Protein AF-A0AAD9QIE7-F1 (afdb_monomer)

Organism: Acropora cervicornis (NCBI:txid6130)

Secondary structure (DSSP, 8-state):
--TTS--S-GGGS-TT-GGG--TTS----TTGGGGGSPPTTPPPPEEE-GGG-EEE--THHHHH-TTEEEETTTTEEEEHHHHHH----STTTTS-TBTTTB-B--GGGHHHHHHHHHSTT-HHHHHHHHHHSHHHHHHHHHHHHHHHHHHHTTTS----TTTT-TT-TTT--HHHHHHHHHHHTT-HHHHHHHHHS-TTTS--SHHHHHHHHHHHHHHHHHHHHHHHHH-S----------

Mean predicted aligned error: 13.77 Å

Sequence (242 aa):
MVRGDPVFPKENCSQYDIGKAHIRTWTISSSQRMRLKPGKLFDFPVSVECANFKRHFVRGWLKRFSWLAYSKFLDGAFCFLCVLFGVQSGRNSNNLDKLYKTPLTLCTSAMSRFTKNASRKCEMHNFSLIRMGPNSSKDTANLKSLFTTIIFGRNIALRGPRDDDPQNASLSGKFQAILEFRIDSGDQTLQHHLKTASRNVTYISKTIQNEMITAVGAIIVNNLSREIRDSKHFSIMSDEEA

Solvent-accessible surface area (backbone atoms only — not comparable to full-atom values): 14540 Å² total; per-residue (Å²): 134,66,93,62,48,73,76,43,64,72,88,84,42,65,92,52,29,60,64,72,55,67,65,87,74,71,86,71,51,83,77,56,57,66,56,30,45,72,61,96,85,63,80,61,68,76,43,76,45,83,91,75,41,78,43,51,69,61,71,66,50,50,70,75,35,77,57,45,29,47,14,68,35,29,57,20,32,31,32,53,42,32,40,68,52,47,69,94,78,71,99,67,72,79,81,59,41,64,28,46,82,35,50,45,62,59,57,92,53,38,66,63,53,51,51,52,48,73,30,94,81,25,59,52,43,51,53,13,48,55,64,65,37,86,58,34,64,53,54,49,51,51,48,51,50,53,53,48,53,55,63,69,42,58,100,49,76,46,70,34,95,40,69,87,43,92,86,40,78,92,27,46,12,51,51,57,53,51,52,50,52,40,38,77,72,62,37,60,67,60,47,50,43,67,74,68,43,54,89,88,66,56,65,75,47,73,66,50,47,48,53,50,50,52,53,52,49,52,52,52,52,52,52,49,55,48,54,59,69,73,39,96,74,88,85,85,86,85,84,84,89,129

InterPro domains:
  IPR025398 ZMYM1-like, RNase-like domain [PF14291] (151-240)

Foldseek 3Di:
DPQQAFPDDPVPFDPLFLSPDPLPPDPQDPVNVVVQADDPPDDFDWDQDPPRDTDTDDPVVCVVQVQWGAGNGNSAIARVLLSNPFDDDDDPSPPPCDNHVTGDNDPVCVVVVSVVLPDPPNPRSVRSVVCVDPVVVLLVVLVVVLLVLVVVCPPHFQAFCPCPDPVDPNRNGVSVVSLVVVVVVPPPSLVCLCVPPDPVSNLSDPVSSVVSNVVVVVVVVVVVVVVCVPDPDDDDDDDDDD

Radius of gyration: 25.07 Å; Cα contacts (8 Å, |Δi|>4): 230; chains: 1; bounding box: 59×34×76 Å

Structure (mmCIF, N/CA/C/O backbone):
data_AF-A0AAD9QIE7-F1
#
_entry.id   AF-A0AAD9QIE7-F1
#
loop_
_atom_site.group_PDB
_atom_site.id
_atom_site.type_symbol
_atom_site.label_atom_id
_atom_site.label_alt_id
_atom_site.label_comp_id
_atom_site.label_asym_id
_atom_site.label_entity_id
_atom_site.label_seq_id
_atom_site.pdbx_PDB_ins_code
_atom_site.Cartn_x
_atom_site.Cartn_y
_atom_site.Cartn_z
_atom_site.occupancy
_atom_site.B_iso_or_equiv
_atom_site.auth_seq_id
_atom_site.auth_comp_id
_atom_site.auth_asym_id
_atom_site.auth_atom_id
_atom_site.pdbx_PDB_model_num
ATOM 1 N N . MET A 1 1 ? 0.293 2.890 -34.998 1.00 47.84 1 MET A N 1
ATOM 2 C CA . MET A 1 1 ? 0.201 2.480 -33.579 1.00 47.84 1 MET A CA 1
ATOM 3 C C . MET A 1 1 ? 0.404 3.704 -32.706 1.00 47.84 1 MET A C 1
ATOM 5 O O . MET A 1 1 ? 1.380 4.419 -32.928 1.00 47.84 1 MET A O 1
ATOM 9 N N . VAL A 1 2 ? -0.511 3.980 -31.771 1.00 55.12 2 VAL A N 1
ATOM 10 C CA . VAL A 1 2 ? -0.319 5.048 -30.782 1.00 55.12 2 VAL A CA 1
ATOM 11 C C . VAL A 1 2 ? 0.618 4.510 -29.697 1.00 55.12 2 VAL A C 1
ATOM 13 O O . VAL A 1 2 ? 0.549 3.346 -29.307 1.00 55.12 2 VAL A O 1
ATOM 16 N N . ARG A 1 3 ? 1.577 5.323 -29.243 1.00 61.66 3 ARG A N 1
ATOM 17 C CA . ARG A 1 3 ? 2.525 4.899 -28.201 1.00 61.66 3 ARG A CA 1
ATOM 18 C C . ARG A 1 3 ? 1.772 4.616 -26.899 1.00 61.66 3 ARG A C 1
ATOM 20 O O . ARG A 1 3 ? 1.156 5.527 -26.356 1.00 61.66 3 ARG A O 1
ATOM 27 N N . GLY A 1 4 ? 1.918 3.402 -26.372 1.00 61.97 4 GLY A N 1
ATOM 28 C CA . GLY A 1 4 ? 1.233 2.943 -25.161 1.00 61.97 4 GLY A CA 1
ATOM 29 C C . GLY A 1 4 ? 0.067 1.989 -25.427 1.00 61.97 4 GLY A C 1
ATOM 30 O O . GLY A 1 4 ? -0.441 1.414 -24.468 1.00 61.97 4 GLY A O 1
ATOM 31 N N . ASP A 1 5 ? -0.304 1.777 -26.692 1.00 72.94 5 ASP A N 1
ATOM 32 C CA . ASP A 1 5 ? -1.196 0.687 -27.084 1.00 72.94 5 ASP A CA 1
ATOM 33 C C . ASP A 1 5 ? -0.485 -0.672 -26.972 1.00 72.94 5 ASP A C 1
ATOM 35 O O . ASP A 1 5 ? 0.748 -0.736 -27.056 1.00 72.94 5 ASP A O 1
ATOM 39 N N . PRO A 1 6 ? -1.238 -1.776 -26.830 1.00 77.44 6 PRO A N 1
ATOM 40 C CA . PRO A 1 6 ? -0.688 -3.118 -26.932 1.00 77.44 6 PRO A CA 1
ATOM 41 C C . PRO A 1 6 ? 0.107 -3.325 -28.225 1.00 77.44 6 PRO A C 1
ATOM 43 O O . PRO A 1 6 ? -0.426 -3.200 -29.327 1.00 77.44 6 PRO A O 1
ATOM 46 N N . VAL A 1 7 ? 1.385 -3.674 -28.084 1.00 81.56 7 VAL A N 1
ATOM 47 C CA . VAL A 1 7 ? 2.291 -3.951 -29.213 1.00 81.56 7 VAL A CA 1
ATOM 48 C C . VAL A 1 7 ? 2.351 -5.450 -29.513 1.00 81.56 7 VAL A C 1
ATOM 50 O O . VAL A 1 7 ? 2.663 -5.858 -30.629 1.00 81.56 7 VAL A O 1
ATOM 53 N N . PHE A 1 8 ? 2.007 -6.285 -28.530 1.00 78.25 8 PHE A N 1
ATOM 54 C CA . PHE A 1 8 ? 1.993 -7.739 -28.662 1.00 78.25 8 PHE A CA 1
ATOM 55 C C . PHE A 1 8 ? 0.621 -8.316 -28.301 1.00 78.25 8 PHE A C 1
ATOM 57 O O . PHE A 1 8 ? -0.029 -7.801 -27.386 1.00 78.25 8 PHE A O 1
ATOM 64 N N . PRO A 1 9 ? 0.203 -9.429 -28.935 1.00 78.50 9 PRO A N 1
ATOM 65 C CA . PRO A 1 9 ? -0.993 -10.153 -28.523 1.00 78.50 9 PRO A CA 1
ATOM 66 C C . PRO A 1 9 ? -0.894 -10.587 -27.059 1.00 78.50 9 PRO A C 1
ATOM 68 O O . PRO A 1 9 ? 0.179 -10.972 -26.567 1.00 78.50 9 PRO A O 1
ATOM 71 N N . LYS A 1 10 ? -2.016 -10.511 -26.339 1.00 76.50 10 LYS A N 1
ATOM 72 C CA . LYS A 1 10 ? -2.060 -10.751 -24.892 1.00 76.50 10 LYS A CA 1
ATOM 73 C C . LYS A 1 10 ? -1.605 -12.180 -24.581 1.00 76.50 10 LYS A C 1
ATOM 75 O O . LYS A 1 10 ? -0.789 -12.380 -23.690 1.00 76.50 10 LYS A O 1
ATOM 80 N N . GLU A 1 11 ? -2.048 -13.158 -25.346 1.00 79.00 11 GLU A N 1
ATOM 81 C CA . GLU A 1 11 ? -1.684 -14.575 -25.301 1.00 79.00 11 GLU A CA 1
ATOM 82 C C . GLU A 1 11 ? -0.165 -14.834 -25.371 1.00 79.00 11 GLU A C 1
ATOM 84 O O . GLU A 1 11 ? 0.328 -15.753 -24.724 1.00 79.00 11 GLU A O 1
ATOM 89 N N . ASN A 1 12 ? 0.605 -13.962 -26.032 1.00 80.81 12 ASN A N 1
ATOM 90 C CA . ASN A 1 12 ? 2.043 -14.147 -26.279 1.00 80.81 12 ASN A CA 1
ATOM 91 C C . ASN A 1 12 ? 2.963 -13.484 -25.240 1.00 80.81 12 ASN A C 1
ATOM 93 O O . ASN A 1 12 ? 4.192 -13.426 -25.411 1.00 80.81 12 ASN A O 1
ATOM 97 N N . CYS A 1 13 ? 2.389 -12.936 -24.171 1.00 78.06 13 CYS A N 1
ATOM 98 C CA . CYS A 1 13 ? 3.158 -12.363 -23.070 1.00 78.06 13 CYS A CA 1
ATOM 99 C C . CYS A 1 13 ? 2.937 -13.169 -21.788 1.00 78.06 13 CYS A C 1
ATOM 101 O O . CYS A 1 13 ? 1.915 -13.832 -21.621 1.00 78.06 13 CYS A O 1
ATOM 103 N N . SER A 1 14 ? 3.865 -13.054 -20.840 1.00 78.75 14 SER A N 1
ATOM 104 C CA . SER A 1 14 ? 3.739 -13.690 -19.525 1.00 78.75 14 SER A CA 1
ATOM 105 C C . SER A 1 14 ? 2.405 -13.337 -18.858 1.00 78.75 14 SER A C 1
ATOM 107 O O . SER A 1 14 ? 1.887 -12.227 -19.024 1.00 78.75 14 SER A O 1
ATOM 109 N N . GLN A 1 15 ? 1.848 -14.264 -18.078 1.00 75.06 15 GLN A N 1
ATOM 110 C CA . GLN A 1 15 ? 0.727 -13.957 -17.186 1.00 75.06 15 GLN A CA 1
ATOM 111 C C . GLN A 1 15 ? 1.106 -12.874 -16.165 1.00 75.06 15 GLN A C 1
ATOM 113 O O . GLN A 1 15 ? 0.258 -12.076 -15.797 1.00 75.06 15 GLN A O 1
ATOM 118 N N . TYR A 1 16 ? 2.391 -12.792 -15.796 1.00 74.94 16 TYR A N 1
ATOM 119 C CA . TYR A 1 16 ? 2.970 -11.798 -14.885 1.00 74.94 16 TYR A CA 1
ATOM 120 C C . TYR A 1 16 ? 3.422 -10.507 -15.584 1.00 74.94 16 TYR A C 1
ATOM 122 O O . TYR A 1 16 ? 4.189 -9.737 -15.011 1.00 74.94 16 TYR A O 1
ATOM 130 N N . ASP A 1 17 ? 3.006 -10.267 -16.830 1.00 82.00 17 ASP A N 1
ATOM 131 C CA . ASP A 1 17 ? 3.312 -9.009 -17.508 1.00 82.00 17 ASP A CA 1
ATOM 132 C C . ASP A 1 17 ? 2.578 -7.849 -16.820 1.00 82.00 17 ASP A C 1
ATOM 134 O O . ASP A 1 17 ? 1.348 -7.828 -16.740 1.00 82.00 17 ASP A O 1
ATOM 138 N N . ILE A 1 18 ? 3.340 -6.868 -16.335 1.00 81.56 18 ILE A N 1
ATOM 139 C CA . ILE A 1 18 ? 2.795 -5.753 -15.558 1.00 81.56 18 ILE A CA 1
ATOM 140 C C . ILE A 1 18 ? 1.797 -4.889 -16.343 1.00 81.56 18 ILE A C 1
ATOM 142 O O . ILE A 1 18 ? 0.883 -4.333 -15.743 1.00 81.56 18 ILE A O 1
ATOM 146 N N . GLY A 1 19 ? 1.919 -4.816 -17.671 1.00 78.75 19 GLY A N 1
ATOM 147 C CA . GLY A 1 19 ? 0.992 -4.061 -18.518 1.00 78.75 19 GLY A CA 1
ATOM 148 C C . GLY A 1 19 ? -0.342 -4.766 -18.752 1.00 78.75 19 GLY A C 1
ATOM 149 O O . GLY A 1 19 ? -1.291 -4.137 -19.208 1.00 78.75 19 GLY A O 1
ATOM 150 N N . LYS A 1 20 ? -0.448 -6.060 -18.418 1.00 77.06 20 LYS A N 1
ATOM 151 C CA . LYS A 1 20 ? -1.729 -6.783 -18.404 1.00 77.06 20 LYS A CA 1
ATOM 152 C C . LYS A 1 20 ? -2.472 -6.669 -17.082 1.00 77.06 20 LYS A C 1
ATOM 154 O O . LYS A 1 20 ? -3.638 -7.063 -17.019 1.00 77.06 20 LYS A O 1
ATOM 159 N N . ALA A 1 21 ? -1.797 -6.236 -16.018 1.00 62.09 21 ALA A N 1
ATOM 160 C CA . ALA A 1 21 ? -2.376 -6.242 -14.690 1.00 62.09 21 ALA A CA 1
ATOM 161 C C . ALA A 1 21 ? -3.596 -5.309 -14.661 1.00 62.09 21 ALA A C 1
ATOM 163 O O . ALA A 1 21 ? -3.472 -4.099 -14.825 1.00 62.09 21 ALA A O 1
ATOM 164 N N . HIS A 1 22 ? -4.790 -5.852 -14.411 1.00 54.56 22 HIS A N 1
ATOM 165 C CA . HIS A 1 22 ? -5.868 -5.046 -13.848 1.00 54.56 22 HIS A CA 1
ATOM 166 C C . HIS A 1 22 ? -5.489 -4.769 -12.394 1.00 54.56 22 HIS A C 1
ATOM 168 O O . HIS A 1 22 ? -5.608 -5.615 -11.513 1.00 54.56 22 HIS A O 1
ATOM 174 N N . ILE A 1 23 ? -4.957 -3.567 -12.192 1.00 51.25 23 ILE A N 1
ATOM 175 C CA . ILE A 1 23 ? -4.147 -3.094 -11.061 1.00 51.25 23 ILE A CA 1
ATOM 176 C C . ILE A 1 23 ? -4.818 -3.256 -9.673 1.00 51.25 23 ILE A C 1
ATOM 178 O O . ILE A 1 23 ? -4.175 -3.071 -8.647 1.00 51.25 23 ILE A O 1
ATOM 182 N N . ARG A 1 24 ? -6.094 -3.656 -9.597 1.00 46.44 24 ARG A N 1
ATOM 183 C CA . ARG A 1 24 ? -6.863 -3.719 -8.343 1.00 46.44 24 ARG A CA 1
ATOM 184 C C . ARG A 1 24 ? -7.040 -5.108 -7.722 1.00 46.44 24 ARG A C 1
ATOM 186 O O . ARG A 1 24 ? -7.490 -5.167 -6.585 1.00 46.44 24 ARG A O 1
ATOM 193 N N . THR A 1 25 ? -6.687 -6.203 -8.400 1.00 42.47 25 THR A N 1
ATOM 194 C CA . THR A 1 25 ? -6.959 -7.570 -7.889 1.00 42.47 25 THR A CA 1
ATOM 195 C C . THR A 1 25 ? -5.714 -8.420 -7.630 1.00 42.47 25 THR A C 1
ATOM 197 O O . THR A 1 25 ? -5.823 -9.573 -7.221 1.00 42.47 25 THR A O 1
ATOM 200 N N . TRP A 1 26 ? -4.516 -7.877 -7.851 1.00 52.06 26 TRP A N 1
ATOM 201 C CA . TRP A 1 26 ? -3.275 -8.646 -7.765 1.00 52.06 26 TRP A CA 1
ATOM 202 C C . TRP A 1 26 ? -2.638 -8.574 -6.373 1.00 52.06 26 TRP A C 1
ATOM 204 O O . TRP A 1 26 ? -1.844 -7.680 -6.078 1.00 52.06 26 TRP A O 1
ATOM 214 N N . THR A 1 27 ? -2.906 -9.576 -5.535 1.00 51.69 27 THR A N 1
ATOM 215 C CA . THR A 1 27 ? -2.112 -9.839 -4.324 1.00 51.69 27 THR A CA 1
ATOM 216 C C . THR A 1 27 ? -0.863 -10.636 -4.711 1.00 51.69 27 THR A C 1
ATOM 218 O O . THR A 1 27 ? -0.824 -11.857 -4.597 1.00 51.69 27 THR A O 1
ATOM 221 N N . ILE A 1 28 ? 0.163 -9.956 -5.233 1.00 58.56 28 ILE A N 1
ATOM 222 C CA . ILE A 1 28 ? 1.428 -10.610 -5.607 1.00 58.56 28 ILE A CA 1
ATOM 223 C C . ILE A 1 28 ? 2.259 -10.876 -4.348 1.00 58.56 28 ILE A C 1
ATOM 225 O O . ILE A 1 28 ? 2.674 -9.932 -3.661 1.00 58.56 28 ILE A O 1
ATOM 229 N N . SER A 1 29 ? 2.568 -12.146 -4.073 1.00 58.62 29 SER A N 1
ATOM 230 C CA . SER A 1 29 ? 3.496 -12.504 -2.995 1.00 58.62 29 SER A CA 1
ATOM 231 C C . SER A 1 29 ? 4.903 -11.952 -3.263 1.00 58.62 29 SER A C 1
ATOM 233 O O . SER A 1 29 ? 5.297 -11.721 -4.409 1.00 58.62 29 SER A O 1
ATOM 235 N N . SER A 1 30 ? 5.716 -11.765 -2.220 1.00 59.66 30 SER A N 1
ATOM 236 C CA . SER A 1 30 ? 7.091 -11.258 -2.361 1.00 59.66 30 SER A CA 1
ATOM 237 C C . SER A 1 30 ? 7.931 -12.061 -3.369 1.00 59.66 30 SER A C 1
ATOM 239 O O . SER A 1 30 ? 8.708 -11.471 -4.118 1.00 59.66 30 SER A O 1
ATOM 241 N N . SER A 1 31 ? 7.726 -13.382 -3.455 1.00 58.66 31 SER A N 1
ATOM 242 C CA . SER A 1 31 ? 8.423 -14.272 -4.396 1.00 58.66 31 SER A CA 1
ATOM 243 C C . SER A 1 31 ? 7.940 -14.127 -5.844 1.00 58.66 31 SER A C 1
ATOM 245 O O . SER A 1 31 ? 8.736 -14.230 -6.779 1.00 58.66 31 SER A O 1
ATOM 247 N N . GLN A 1 32 ? 6.659 -13.818 -6.056 1.00 62.03 32 GLN A N 1
ATOM 248 C CA . GLN A 1 32 ? 6.088 -13.605 -7.388 1.00 62.03 32 GLN A CA 1
ATOM 249 C C . GLN A 1 32 ? 6.482 -12.245 -7.994 1.00 62.03 32 GLN A C 1
ATOM 251 O O . GLN A 1 32 ? 6.477 -12.106 -9.215 1.00 62.03 32 GLN A O 1
ATOM 256 N N . ARG A 1 33 ? 6.924 -11.266 -7.188 1.00 65.69 33 ARG A N 1
ATOM 257 C CA . ARG A 1 33 ? 7.406 -9.954 -7.681 1.00 65.69 33 ARG A CA 1
ATOM 258 C C . ARG A 1 33 ? 8.626 -10.064 -8.596 1.00 65.69 33 ARG A C 1
ATOM 260 O O . ARG A 1 33 ? 8.778 -9.259 -9.510 1.00 65.69 33 ARG A O 1
ATOM 267 N N . MET A 1 34 ? 9.473 -11.079 -8.404 1.00 62.50 34 MET A N 1
ATOM 268 C CA . MET A 1 34 ? 10.615 -11.334 -9.295 1.00 62.50 34 MET A CA 1
ATOM 269 C C . MET A 1 34 ? 10.177 -11.689 -10.722 1.00 62.50 34 MET A C 1
ATOM 271 O O . MET A 1 34 ? 10.924 -11.453 -11.669 1.00 62.50 34 MET A O 1
ATOM 275 N N . ARG A 1 35 ? 8.951 -12.204 -10.886 1.00 71.00 35 ARG A N 1
ATOM 276 C CA . ARG A 1 35 ? 8.382 -12.611 -12.178 1.00 71.00 35 ARG A CA 1
ATOM 277 C C . ARG A 1 35 ? 7.879 -11.430 -13.016 1.00 71.00 35 ARG A C 1
ATOM 279 O O . ARG A 1 35 ? 7.545 -11.630 -14.178 1.00 71.00 35 ARG A O 1
ATOM 286 N N . LEU A 1 36 ? 7.867 -10.215 -12.453 1.00 73.81 36 LEU A N 1
ATOM 287 C CA . LEU A 1 36 ? 7.512 -8.975 -13.158 1.00 73.81 36 LEU A CA 1
ATOM 288 C C . LEU A 1 36 ? 8.635 -8.458 -14.073 1.00 73.81 36 LEU A C 1
ATOM 290 O O . LEU A 1 36 ? 8.424 -7.513 -14.832 1.00 73.81 36 LEU A O 1
ATOM 294 N N . LYS A 1 37 ? 9.846 -9.023 -13.981 1.00 79.44 37 LYS A N 1
ATOM 295 C CA . LYS A 1 37 ? 10.988 -8.618 -14.807 1.00 79.44 37 LYS A CA 1
ATOM 296 C C . LYS A 1 37 ? 11.143 -9.555 -16.008 1.00 79.44 37 LYS A C 1
ATOM 298 O O . LYS A 1 37 ? 11.026 -10.769 -15.844 1.00 79.44 37 LYS A O 1
ATOM 303 N N . PRO A 1 38 ? 11.465 -9.024 -17.199 1.00 81.50 38 PRO A N 1
ATOM 304 C CA . PRO A 1 38 ? 11.748 -9.861 -18.358 1.00 81.50 38 PRO A CA 1
ATOM 305 C C . PRO A 1 38 ? 12.992 -10.735 -18.121 1.00 81.50 38 PRO A C 1
ATOM 307 O O . PRO A 1 38 ? 13.961 -10.311 -17.480 1.00 81.50 38 PRO A O 1
ATOM 310 N N . GLY A 1 39 ? 12.973 -11.960 -18.660 1.00 78.56 39 GLY A N 1
ATOM 311 C CA . GLY A 1 39 ? 14.067 -12.932 -18.538 1.00 78.56 39 GLY A CA 1
ATOM 312 C C . GLY A 1 39 ? 15.395 -12.423 -19.112 1.00 78.56 39 GLY A C 1
ATOM 313 O O . GLY A 1 39 ? 15.421 -11.441 -19.854 1.00 78.56 39 GLY A O 1
ATOM 314 N N . LYS A 1 40 ? 16.524 -13.066 -18.770 1.00 79.88 40 LYS A N 1
ATOM 315 C CA . LYS A 1 40 ? 17.885 -12.625 -19.164 1.00 79.88 40 LYS A CA 1
ATOM 316 C C . LYS A 1 40 ? 18.091 -12.489 -20.679 1.00 79.88 40 LYS A C 1
ATOM 318 O O . LYS A 1 40 ? 18.805 -11.586 -21.090 1.00 79.88 40 LYS A O 1
ATOM 323 N N . LEU A 1 41 ? 17.430 -13.342 -21.457 1.00 81.81 41 LEU A N 1
ATOM 324 C CA . LEU A 1 41 ? 17.532 -13.426 -22.919 1.00 81.81 41 LEU A CA 1
ATOM 325 C C . LEU A 1 41 ? 16.455 -12.616 -23.658 1.00 81.81 41 LEU A C 1
ATOM 327 O O . LEU A 1 41 ? 16.285 -12.764 -24.855 1.00 81.81 41 LEU A O 1
ATOM 331 N N . PHE A 1 42 ? 15.664 -11.811 -22.946 1.00 84.62 42 PHE A N 1
ATOM 332 C CA . PHE A 1 42 ? 14.640 -10.991 -23.588 1.00 84.62 42 PHE A CA 1
ATOM 333 C C . PHE A 1 42 ? 15.263 -9.834 -24.381 1.00 84.62 42 PHE A C 1
ATOM 335 O O . PHE A 1 42 ? 15.967 -9.001 -23.795 1.00 84.62 42 PHE A O 1
ATOM 342 N N . ASP A 1 43 ? 14.935 -9.762 -25.666 1.00 85.69 43 ASP A N 1
ATOM 343 C CA . ASP A 1 43 ? 15.330 -8.674 -26.554 1.00 85.69 43 ASP A CA 1
ATOM 344 C C . ASP A 1 43 ? 14.298 -7.550 -26.516 1.00 85.69 43 ASP A C 1
ATOM 346 O O . ASP A 1 43 ? 13.105 -7.754 -26.751 1.00 85.69 43 ASP A O 1
ATOM 350 N N . PHE A 1 44 ? 14.763 -6.348 -26.177 1.00 88.56 44 PHE A N 1
ATOM 351 C CA . PHE A 1 44 ? 13.902 -5.175 -26.093 1.00 88.56 44 PHE A CA 1
ATOM 352 C C . PHE A 1 44 ? 13.640 -4.619 -27.499 1.00 88.56 44 PHE A C 1
ATOM 354 O O . PHE A 1 44 ? 14.607 -4.375 -28.227 1.00 88.56 44 PHE A O 1
ATOM 361 N N . PRO A 1 45 ? 12.371 -4.378 -27.877 1.00 86.25 45 PRO A N 1
ATOM 362 C CA . PRO A 1 45 ? 12.019 -3.766 -29.150 1.00 86.25 45 PRO A CA 1
ATOM 363 C C . PRO A 1 45 ? 12.757 -2.445 -29.383 1.00 86.25 45 PRO A C 1
ATOM 365 O O . PRO A 1 45 ? 12.963 -1.638 -28.470 1.00 86.25 45 PRO A O 1
ATOM 368 N N . VAL A 1 46 ? 13.151 -2.225 -30.636 1.00 84.88 46 VAL A N 1
ATOM 369 C CA . VAL A 1 46 ? 13.730 -0.958 -31.080 1.00 84.88 46 VAL A CA 1
ATOM 370 C C . VAL A 1 46 ? 12.598 -0.057 -31.544 1.00 84.88 46 VAL A C 1
ATOM 372 O O . VAL A 1 46 ? 11.849 -0.403 -32.454 1.00 84.88 46 VAL A O 1
ATOM 375 N N . SER A 1 47 ? 12.513 1.125 -30.949 1.00 81.12 47 SER A N 1
ATOM 376 C CA . SER A 1 47 ? 11.588 2.172 -31.358 1.00 81.12 47 SER A CA 1
ATOM 377 C C . SER A 1 47 ? 12.345 3.326 -32.013 1.00 81.12 47 SER A C 1
ATOM 379 O O . SER A 1 47 ? 13.511 3.603 -31.711 1.00 81.12 47 SER A O 1
ATOM 381 N N . VAL A 1 48 ? 11.680 3.992 -32.955 1.00 82.00 48 VAL A N 1
ATOM 382 C CA . VAL A 1 48 ? 12.183 5.225 -33.561 1.00 82.00 48 VAL A CA 1
ATOM 383 C C . VAL A 1 48 ? 11.642 6.401 -32.750 1.00 82.00 48 VAL A C 1
ATOM 385 O O . VAL A 1 48 ? 10.427 6.601 -32.617 1.00 82.00 48 VAL A O 1
ATOM 388 N N . GLU A 1 49 ? 12.558 7.152 -32.150 1.00 82.25 49 GLU A N 1
ATOM 389 C CA . GLU A 1 49 ? 12.247 8.321 -31.328 1.00 82.25 49 GLU A CA 1
ATOM 390 C C . GLU A 1 49 ? 12.520 9.626 -32.091 1.00 82.25 49 GLU A C 1
ATOM 392 O O . GLU A 1 49 ? 12.738 9.619 -33.305 1.00 82.25 49 GLU A O 1
ATOM 397 N N . CYS A 1 50 ? 12.448 10.765 -31.393 1.00 72.31 50 CYS A N 1
ATOM 398 C CA . CYS A 1 50 ? 12.678 12.086 -31.973 1.00 72.31 50 CYS A CA 1
ATOM 399 C C . CYS A 1 50 ? 13.955 12.111 -32.825 1.00 72.31 50 CYS A C 1
ATOM 401 O O . CYS A 1 50 ? 14.968 11.529 -32.438 1.00 72.31 50 CYS A O 1
ATOM 403 N N . ALA A 1 51 ? 13.893 12.806 -33.964 1.00 75.75 51 ALA A N 1
ATOM 404 C CA . ALA A 1 51 ? 14.986 12.925 -34.932 1.00 75.75 51 ALA A CA 1
ATOM 405 C C . ALA A 1 51 ? 15.473 11.584 -35.528 1.00 75.75 51 ALA A C 1
ATOM 407 O O . ALA A 1 51 ? 16.646 11.434 -35.850 1.00 75.75 51 ALA A O 1
ATOM 408 N N . ASN A 1 52 ? 14.569 10.609 -35.693 1.00 78.88 52 ASN A N 1
ATOM 409 C CA . ASN A 1 52 ? 14.826 9.312 -36.337 1.00 78.88 52 ASN A CA 1
ATOM 410 C C . ASN A 1 52 ? 15.909 8.452 -35.666 1.00 78.88 52 ASN A C 1
ATOM 412 O O . ASN A 1 52 ? 16.401 7.481 -36.246 1.00 78.88 52 ASN A O 1
ATOM 416 N N . PHE A 1 53 ? 16.254 8.755 -34.415 1.00 81.12 53 PHE A N 1
ATOM 417 C CA . PHE A 1 53 ? 17.188 7.937 -33.661 1.00 81.12 53 PHE A CA 1
ATOM 418 C C . PHE A 1 53 ? 16.516 6.640 -33.209 1.00 81.12 53 PHE A C 1
ATOM 420 O O . PHE A 1 53 ? 15.496 6.651 -32.513 1.00 81.12 53 PHE A O 1
ATOM 427 N N . LYS A 1 54 ? 17.133 5.512 -33.567 1.00 84.31 54 LYS A N 1
ATOM 428 C CA . LYS A 1 54 ? 16.760 4.185 -33.072 1.00 84.31 54 LYS A CA 1
ATOM 429 C C . LYS A 1 54 ? 17.184 4.051 -31.611 1.00 84.31 54 LYS A C 1
ATOM 431 O O . LYS A 1 54 ? 18.358 4.226 -31.274 1.00 84.31 54 LYS A O 1
ATOM 436 N N . ARG A 1 55 ? 16.230 3.750 -30.736 1.00 85.38 55 ARG A N 1
ATOM 437 C CA . ARG A 1 55 ? 16.435 3.580 -29.293 1.00 85.38 55 ARG A CA 1
ATOM 438 C C . ARG A 1 55 ? 15.735 2.308 -28.829 1.00 85.38 55 ARG A C 1
ATOM 440 O O . ARG A 1 55 ? 14.787 1.848 -29.451 1.00 85.38 55 ARG A O 1
ATOM 447 N N . HIS A 1 56 ? 16.207 1.739 -27.733 1.00 88.25 56 HIS A N 1
ATOM 448 C CA . HIS A 1 56 ? 15.575 0.592 -27.090 1.00 88.25 56 HIS A CA 1
ATOM 449 C C . HIS A 1 56 ? 15.720 0.719 -25.576 1.00 88.25 56 HIS A C 1
ATOM 451 O O . HIS A 1 56 ? 16.588 1.444 -25.072 1.00 88.25 56 HIS A O 1
ATOM 457 N N . PHE A 1 57 ? 14.870 0.001 -24.846 1.00 90.62 57 PHE A N 1
ATOM 458 C CA . PHE A 1 57 ? 14.950 -0.047 -23.395 1.00 90.62 57 PHE A CA 1
ATOM 459 C C . PHE A 1 57 ? 16.266 -0.704 -22.953 1.00 90.62 57 PHE A C 1
ATOM 461 O O . PHE A 1 57 ? 16.586 -1.825 -23.345 1.00 90.62 57 PHE A O 1
ATOM 468 N N . VAL A 1 58 ? 17.027 -0.034 -22.084 1.00 90.75 58 VAL A N 1
ATOM 469 C CA . VAL A 1 58 ? 18.328 -0.543 -21.636 1.00 90.75 58 VAL A CA 1
ATOM 470 C C . VAL A 1 58 ? 18.151 -1.446 -20.418 1.00 90.75 58 VAL A C 1
ATOM 472 O O . VAL A 1 58 ? 17.789 -0.995 -19.329 1.00 90.75 58 VAL A O 1
ATOM 475 N N . ARG A 1 59 ? 18.506 -2.730 -20.557 1.00 89.94 59 ARG A N 1
ATOM 476 C CA . ARG A 1 59 ? 18.417 -3.741 -19.482 1.00 89.94 59 ARG A CA 1
ATOM 477 C C . ARG A 1 59 ? 19.071 -3.307 -18.166 1.00 89.94 59 ARG A C 1
ATOM 479 O O . ARG A 1 59 ? 18.575 -3.645 -17.091 1.00 89.94 59 ARG A O 1
ATOM 486 N N . GLY A 1 60 ? 20.171 -2.553 -18.234 1.00 89.88 60 GLY A N 1
ATOM 487 C CA . GLY A 1 60 ? 20.871 -2.013 -17.064 1.00 89.88 60 GLY A CA 1
ATOM 488 C C . GLY A 1 60 ? 19.974 -1.188 -16.131 1.00 89.88 60 GLY A C 1
ATOM 489 O O . GLY A 1 60 ? 20.198 -1.176 -14.920 1.00 89.88 60 GLY A O 1
ATOM 490 N N . TRP A 1 61 ? 18.902 -0.577 -16.645 1.00 93.25 61 TRP A N 1
ATOM 491 C CA . TRP A 1 61 ? 17.937 0.163 -15.830 1.00 93.25 61 TRP A CA 1
ATOM 492 C C . TRP A 1 61 ? 17.195 -0.727 -14.829 1.00 93.25 61 TRP A C 1
ATOM 494 O O . TRP A 1 61 ? 16.967 -0.293 -13.706 1.00 93.25 61 TRP A O 1
ATOM 504 N N . LEU A 1 62 ? 16.905 -1.990 -15.168 1.00 90.12 62 LEU A N 1
ATOM 505 C CA . LEU A 1 62 ? 16.251 -2.944 -14.253 1.00 90.12 62 LEU A CA 1
ATOM 506 C C . LEU A 1 62 ? 17.142 -3.353 -13.071 1.00 90.12 62 LEU A C 1
ATOM 508 O O . LEU A 1 62 ? 16.628 -3.802 -12.040 1.00 90.12 62 LEU A O 1
ATOM 512 N N . LYS A 1 63 ? 18.468 -3.242 -13.244 1.00 88.69 63 LYS A N 1
ATOM 513 C CA . LYS A 1 63 ? 19.458 -3.453 -12.180 1.00 88.69 63 LYS A CA 1
ATOM 514 C C . LYS A 1 63 ? 19.594 -2.200 -11.315 1.00 88.69 63 LYS A C 1
ATOM 516 O O . LYS A 1 63 ? 19.583 -2.307 -10.097 1.00 88.69 63 LYS A O 1
ATOM 521 N N . ARG A 1 64 ? 19.676 -1.022 -11.944 1.00 91.44 64 ARG A N 1
ATOM 522 C CA . ARG A 1 64 ? 19.820 0.271 -11.253 1.00 91.44 64 ARG A CA 1
ATOM 523 C C . ARG A 1 64 ? 18.576 0.663 -10.451 1.00 91.44 64 ARG A C 1
ATOM 525 O O . ARG A 1 64 ? 18.701 1.205 -9.360 1.00 91.44 64 ARG A O 1
ATOM 532 N N . PHE A 1 65 ? 17.389 0.394 -10.984 1.00 90.12 65 PHE A N 1
ATOM 533 C CA . PHE A 1 65 ? 16.110 0.712 -10.357 1.00 90.12 65 PHE A CA 1
ATOM 534 C C . PHE A 1 65 ? 15.398 -0.592 -10.006 1.00 90.12 65 PHE A C 1
ATOM 536 O O . PHE A 1 65 ? 14.715 -1.197 -10.832 1.00 90.12 65 PHE A O 1
ATOM 543 N N . SER A 1 66 ? 15.573 -1.048 -8.765 1.00 87.81 66 SER A N 1
ATOM 544 C CA . SER A 1 66 ? 15.051 -2.342 -8.305 1.00 87.81 66 SER A CA 1
ATOM 545 C C . SER A 1 66 ? 13.530 -2.467 -8.459 1.00 87.81 66 SER A C 1
ATOM 547 O O . SER A 1 66 ? 13.055 -3.565 -8.753 1.00 87.81 66 SER A O 1
ATOM 549 N N . TRP A 1 67 ? 12.811 -1.343 -8.337 1.00 87.69 67 TRP A N 1
ATOM 550 C CA . TRP A 1 67 ? 11.359 -1.176 -8.469 1.00 87.69 67 TRP A CA 1
ATOM 551 C C . TRP A 1 67 ? 10.832 -1.125 -9.917 1.00 87.69 67 TRP A C 1
ATOM 553 O O . TRP A 1 67 ? 9.620 -1.031 -10.130 1.00 87.69 67 TRP A O 1
ATOM 563 N N . LEU A 1 68 ? 11.720 -1.125 -10.914 1.00 91.06 68 LEU A N 1
ATOM 564 C CA . LEU A 1 68 ? 11.360 -1.003 -12.324 1.00 91.06 68 LEU A CA 1
ATOM 565 C C . LEU A 1 68 ? 10.970 -2.368 -12.905 1.00 91.06 68 LEU A C 1
ATOM 567 O O . LEU A 1 68 ? 11.661 -3.370 -12.698 1.00 91.06 68 LEU A O 1
ATOM 571 N N . ALA A 1 69 ? 9.881 -2.384 -13.664 1.00 90.94 69 ALA A N 1
ATOM 572 C CA . ALA A 1 69 ? 9.423 -3.517 -14.457 1.00 90.94 69 ALA A CA 1
ATOM 573 C C . ALA A 1 69 ? 9.174 -3.060 -15.898 1.00 90.94 69 ALA A C 1
ATOM 575 O O . ALA A 1 69 ? 8.881 -1.890 -16.141 1.00 90.94 69 ALA A O 1
ATOM 576 N N . TYR A 1 70 ? 9.304 -3.976 -16.850 1.00 91.06 70 TYR A N 1
ATOM 577 C CA . TYR A 1 70 ? 9.047 -3.705 -18.260 1.00 91.06 70 TYR A CA 1
ATOM 578 C C . TYR A 1 70 ? 7.919 -4.618 -18.738 1.00 91.06 70 TYR A C 1
ATOM 580 O O . TYR A 1 70 ? 7.954 -5.824 -18.491 1.00 91.06 70 TYR A O 1
ATOM 588 N N . SER A 1 71 ? 6.924 -4.027 -19.390 1.00 89.81 71 SER A N 1
ATOM 589 C CA . SER A 1 71 ? 5.819 -4.733 -20.022 1.00 89.81 71 SER A CA 1
ATOM 590 C C . SER A 1 71 ? 6.179 -5.020 -21.471 1.00 89.81 71 SER A C 1
ATOM 592 O O . SER A 1 71 ? 6.389 -4.084 -22.241 1.00 89.81 71 SER A O 1
ATOM 594 N N . LYS A 1 72 ? 6.211 -6.305 -21.843 1.00 88.50 72 LYS A N 1
ATOM 595 C CA . LYS A 1 72 ? 6.275 -6.706 -23.251 1.00 88.50 72 LYS A CA 1
ATOM 596 C C . LYS A 1 72 ? 4.974 -6.302 -23.930 1.00 88.50 72 LYS A C 1
ATOM 598 O O . LYS A 1 72 ? 5.016 -5.733 -25.006 1.00 88.50 72 LYS A O 1
ATOM 603 N N . PHE A 1 73 ? 3.839 -6.544 -23.271 1.00 86.94 73 PHE A N 1
ATOM 604 C CA . PHE A 1 73 ? 2.510 -6.260 -23.813 1.00 86.94 73 PHE A CA 1
ATOM 605 C C . PHE A 1 73 ? 2.353 -4.807 -24.293 1.00 86.94 73 PHE A C 1
ATOM 607 O O . PHE A 1 73 ? 1.869 -4.592 -25.399 1.00 86.94 73 PHE A O 1
ATOM 614 N N . LEU A 1 74 ? 2.812 -3.834 -23.500 1.00 87.56 74 LEU A N 1
ATOM 615 C CA . LEU A 1 74 ? 2.687 -2.399 -23.795 1.00 87.56 74 LEU A CA 1
ATOM 616 C C . LEU A 1 74 ? 3.988 -1.736 -24.281 1.00 87.56 74 LEU A C 1
ATOM 618 O O . LEU A 1 74 ? 4.038 -0.511 -24.374 1.00 87.56 74 LEU A O 1
ATOM 622 N N . ASP A 1 75 ? 5.045 -2.522 -24.516 1.00 88.81 75 ASP A N 1
ATOM 623 C CA . ASP A 1 75 ? 6.394 -2.051 -24.868 1.00 88.81 75 ASP A CA 1
ATOM 624 C C . ASP A 1 75 ? 6.860 -0.848 -24.026 1.00 88.81 75 ASP A C 1
ATOM 626 O O . ASP A 1 75 ? 7.174 0.238 -24.521 1.00 88.81 75 ASP A O 1
ATOM 630 N N . GLY A 1 76 ? 6.863 -1.003 -22.702 1.00 89.94 76 GLY A N 1
ATOM 631 C CA . GLY A 1 76 ? 7.264 0.114 -21.861 1.00 89.94 76 GLY A CA 1
ATOM 632 C C . GLY A 1 76 ? 7.404 -0.172 -20.382 1.00 89.94 76 GLY A C 1
ATOM 633 O O . GLY A 1 76 ? 7.066 -1.237 -19.864 1.00 89.94 76 GLY A O 1
ATOM 634 N N . ALA A 1 77 ? 7.979 0.810 -19.698 1.00 91.38 77 ALA A N 1
ATOM 635 C CA . ALA A 1 77 ? 8.408 0.669 -18.321 1.00 91.38 77 ALA A CA 1
ATOM 636 C C . ALA A 1 77 ? 7.335 1.115 -17.320 1.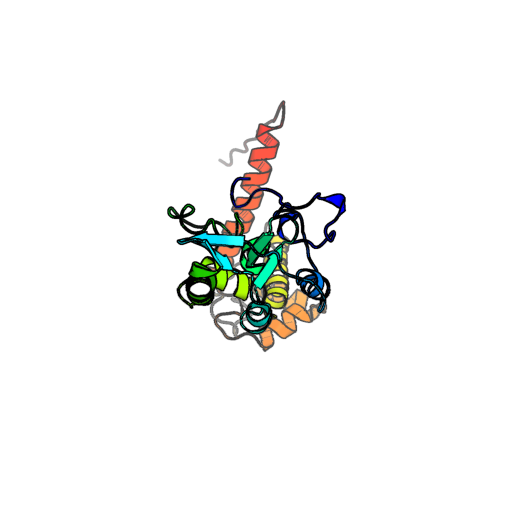00 91.38 77 ALA A C 1
ATOM 638 O O . ALA A 1 77 ? 6.617 2.090 -17.546 1.00 91.38 77 ALA A O 1
ATOM 639 N N . PHE A 1 78 ? 7.303 0.441 -16.174 1.00 89.81 78 PHE A N 1
ATOM 640 C CA . PHE A 1 78 ? 6.422 0.709 -15.044 1.00 89.81 78 PHE A CA 1
ATOM 641 C C . PHE A 1 78 ? 7.197 0.695 -13.727 1.00 89.81 78 PHE A C 1
ATOM 643 O O . PHE A 1 78 ? 8.181 -0.029 -13.562 1.00 89.81 78 PHE A O 1
ATOM 650 N N . CYS A 1 79 ? 6.710 1.456 -12.751 1.00 88.06 79 CYS A N 1
ATOM 651 C CA . CYS A 1 79 ? 7.073 1.287 -11.354 1.00 88.06 79 CYS A CA 1
ATOM 652 C C . CYS A 1 79 ? 6.089 0.310 -10.713 1.00 88.06 79 CYS A C 1
ATOM 654 O O . CYS A 1 79 ? 4.959 0.685 -10.396 1.00 88.06 79 CYS A O 1
ATOM 656 N N . PHE A 1 80 ? 6.510 -0.938 -10.486 1.00 85.38 80 PHE A N 1
ATOM 657 C CA . PHE A 1 80 ? 5.582 -1.945 -9.967 1.00 85.38 80 PHE A CA 1
ATOM 658 C C . PHE A 1 80 ? 5.078 -1.621 -8.562 1.00 85.38 80 PHE A C 1
ATOM 660 O O . PHE A 1 80 ? 3.977 -2.015 -8.202 1.00 85.38 80 PHE A O 1
ATOM 667 N N . LEU A 1 81 ? 5.852 -0.872 -7.775 1.00 81.31 81 LEU A N 1
ATOM 668 C CA . LEU A 1 81 ? 5.416 -0.413 -6.461 1.00 81.31 81 LEU A CA 1
ATOM 669 C C . LEU A 1 81 ? 4.260 0.575 -6.571 1.00 81.31 81 LEU A C 1
ATOM 671 O O . LEU A 1 81 ? 3.248 0.384 -5.910 1.00 81.31 81 LEU A O 1
ATOM 675 N N . CYS A 1 82 ? 4.384 1.583 -7.436 1.00 82.75 82 CYS A N 1
ATOM 676 C CA . CYS A 1 82 ? 3.313 2.551 -7.659 1.00 82.75 82 CYS A CA 1
ATOM 677 C C . CYS A 1 82 ? 2.071 1.879 -8.251 1.00 82.75 82 CYS A C 1
ATOM 679 O O . CYS A 1 82 ? 0.961 2.214 -7.857 1.00 82.75 82 CYS A O 1
ATOM 681 N N . VAL A 1 83 ? 2.256 0.910 -9.154 1.00 82.00 83 VAL A N 1
ATOM 682 C CA . VAL A 1 83 ? 1.160 0.093 -9.691 1.00 82.00 83 VAL A CA 1
ATOM 683 C C . VAL A 1 83 ? 0.443 -0.650 -8.561 1.00 82.00 83 VAL A C 1
ATOM 685 O O . VAL A 1 83 ? -0.753 -0.468 -8.391 1.00 82.00 83 VAL A O 1
ATOM 688 N N . LEU A 1 84 ? 1.155 -1.423 -7.740 1.00 76.81 84 LEU A N 1
ATOM 689 C CA . LEU A 1 84 ? 0.532 -2.279 -6.721 1.00 76.81 84 LEU A CA 1
ATOM 690 C C . LEU A 1 84 ? -0.012 -1.522 -5.501 1.00 76.81 84 LEU A C 1
ATOM 692 O O . LEU A 1 84 ? -0.996 -1.948 -4.903 1.00 76.81 84 LEU A O 1
ATOM 696 N N . PHE A 1 85 ? 0.651 -0.441 -5.092 1.00 76.12 85 PHE A N 1
ATOM 697 C CA . PHE A 1 85 ? 0.427 0.192 -3.788 1.00 76.12 85 PHE A CA 1
ATOM 698 C C . PHE A 1 85 ? 0.059 1.672 -3.864 1.00 76.12 85 PHE A C 1
ATOM 700 O O . PHE A 1 85 ? -0.243 2.262 -2.824 1.00 76.12 85 PHE A O 1
ATOM 707 N N . GLY A 1 86 ? 0.078 2.269 -5.056 1.00 72.06 86 GLY A N 1
ATOM 708 C CA . GLY A 1 86 ? -0.234 3.676 -5.245 1.00 72.06 86 GLY A CA 1
ATOM 709 C C . GLY A 1 86 ? -1.671 3.995 -4.838 1.00 72.06 86 GLY A C 1
ATOM 710 O O . GLY A 1 86 ? -2.620 3.411 -5.359 1.00 72.06 86 GLY A O 1
ATOM 711 N N . VAL A 1 87 ? -1.828 4.958 -3.931 1.00 64.44 87 VAL A N 1
ATOM 712 C CA . VAL A 1 87 ? -3.125 5.504 -3.513 1.00 64.44 87 VAL A CA 1
ATOM 713 C C . VAL A 1 87 ? -3.228 6.924 -4.049 1.00 64.44 87 VAL A C 1
ATOM 715 O O . VAL A 1 87 ? -2.341 7.731 -3.807 1.00 64.44 87 VAL A O 1
ATOM 718 N N . GLN A 1 88 ? -4.283 7.242 -4.798 1.00 58.94 88 GLN A N 1
ATOM 719 C CA . GLN A 1 88 ? -4.497 8.622 -5.235 1.00 58.94 88 GLN A CA 1
ATOM 720 C C . GLN A 1 88 ? -4.883 9.475 -4.026 1.00 58.94 88 GLN A C 1
ATOM 722 O O . GLN A 1 88 ? -5.969 9.306 -3.480 1.00 58.94 88 GLN A O 1
ATOM 727 N N . SER A 1 89 ? -4.008 10.402 -3.647 1.00 49.00 89 SER A N 1
ATOM 728 C CA . SER A 1 89 ? -4.275 11.383 -2.596 1.00 49.00 89 SER A CA 1
ATOM 729 C C . SER A 1 89 ? -4.005 12.787 -3.147 1.00 49.00 89 SER A C 1
ATOM 731 O O . SER A 1 89 ? -2.877 13.098 -3.520 1.00 49.00 89 SER A O 1
A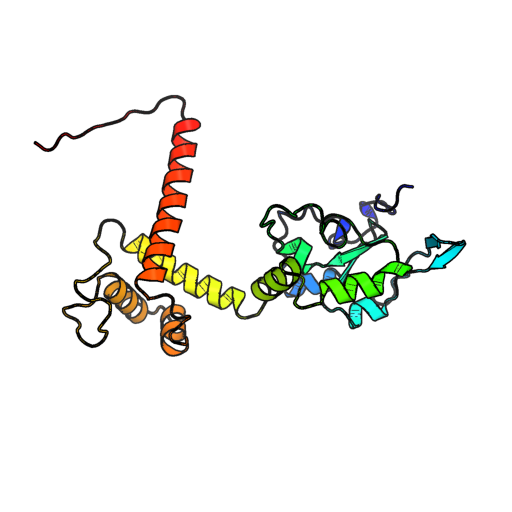TOM 733 N N . GLY A 1 90 ? -5.039 13.634 -3.225 1.00 47.28 90 GLY A N 1
ATOM 734 C CA . GLY A 1 90 ? -4.920 15.070 -3.533 1.00 47.28 90 GLY A CA 1
ATOM 735 C C . GLY A 1 90 ? -5.288 15.529 -4.959 1.00 47.28 90 GLY A C 1
ATOM 736 O O . GLY A 1 90 ? -5.435 14.736 -5.888 1.00 47.28 90 GLY A O 1
ATOM 737 N N . ARG A 1 91 ? -5.420 16.860 -5.123 1.00 42.97 91 ARG A N 1
ATOM 738 C CA . ARG A 1 91 ? -5.908 17.590 -6.325 1.00 42.97 91 ARG A CA 1
ATOM 739 C C . ARG A 1 91 ? -5.020 17.489 -7.584 1.00 42.97 91 ARG A C 1
ATOM 741 O O . ARG A 1 91 ? -5.403 18.001 -8.627 1.00 42.97 91 ARG A O 1
ATOM 748 N N . ASN A 1 92 ? -3.868 16.815 -7.518 1.00 44.81 92 ASN A N 1
ATOM 749 C CA . ASN A 1 92 ? -2.868 16.752 -8.600 1.00 44.81 92 ASN A CA 1
ATOM 750 C C . ASN A 1 92 ? -2.714 15.349 -9.224 1.00 44.81 92 ASN A C 1
ATOM 752 O O . ASN A 1 92 ? -1.642 15.000 -9.729 1.00 44.81 92 ASN A O 1
ATOM 756 N N . SER A 1 93 ? -3.778 14.540 -9.223 1.00 50.66 93 SER A N 1
ATOM 757 C CA . SER A 1 93 ? -3.804 13.162 -9.753 1.00 50.66 93 SER A CA 1
ATOM 758 C C . SER A 1 93 ? -3.437 13.028 -11.244 1.00 50.66 93 SER A C 1
ATOM 760 O O . SER A 1 93 ? -3.196 11.916 -11.720 1.00 50.66 93 SER A O 1
ATOM 762 N N . ASN A 1 94 ? -3.334 14.146 -11.966 1.00 47.03 94 ASN A N 1
ATOM 763 C CA . ASN A 1 94 ? -3.108 14.201 -13.411 1.00 47.03 94 ASN A CA 1
ATOM 764 C C . ASN A 1 94 ? -1.615 14.179 -13.805 1.00 47.03 94 ASN A C 1
ATOM 766 O O . ASN A 1 94 ? -1.286 13.910 -14.956 1.00 47.03 94 ASN A O 1
ATOM 770 N N . ASN A 1 95 ? -0.688 14.424 -12.868 1.00 50.47 95 ASN A N 1
ATOM 771 C CA . ASN A 1 95 ? 0.747 14.570 -13.178 1.00 50.47 95 ASN A CA 1
ATOM 772 C C . ASN A 1 95 ? 1.578 13.273 -13.073 1.00 50.47 95 ASN A C 1
ATOM 774 O O . ASN A 1 95 ? 2.781 13.287 -13.356 1.00 50.47 95 ASN A O 1
ATOM 778 N N . LEU A 1 96 ? 0.966 12.150 -12.684 1.00 57.38 96 LEU A N 1
ATOM 779 C CA . LEU A 1 96 ? 1.632 10.854 -12.469 1.00 57.38 96 LEU A CA 1
ATOM 780 C C . LEU A 1 96 ? 0.992 9.738 -13.304 1.00 57.38 96 LEU A C 1
ATOM 782 O O . LEU A 1 96 ? 0.719 8.647 -12.813 1.00 57.38 96 LEU A O 1
ATOM 786 N N . ASP A 1 97 ? 0.735 10.024 -14.578 1.00 67.00 97 ASP A N 1
ATOM 787 C CA . ASP A 1 97 ? 0.185 9.031 -15.499 1.00 67.00 97 ASP A CA 1
ATOM 788 C C . ASP A 1 97 ? 1.249 7.988 -15.902 1.00 67.00 97 ASP A C 1
ATOM 790 O O . ASP A 1 97 ? 1.056 6.783 -15.738 1.00 67.00 97 ASP A O 1
ATOM 794 N N . LYS A 1 98 ? 2.443 8.452 -16.301 1.00 78.38 98 LYS A N 1
ATOM 795 C CA . LYS A 1 98 ? 3.540 7.588 -16.777 1.00 78.38 98 LYS A CA 1
ATOM 796 C C . LYS A 1 98 ? 4.251 6.850 -15.639 1.00 78.38 98 LYS A C 1
ATOM 798 O O . LYS A 1 98 ? 4.550 7.456 -14.613 1.00 78.38 98 LYS A O 1
ATOM 803 N N . LEU A 1 99 ? 4.621 5.587 -15.880 1.00 84.38 99 LEU A N 1
ATOM 804 C CA . LEU A 1 99 ? 5.158 4.591 -14.927 1.00 84.38 99 LEU A CA 1
ATOM 805 C C . LEU A 1 99 ? 4.125 3.990 -13.968 1.00 84.38 99 LEU A C 1
ATOM 807 O O . LEU A 1 99 ? 4.472 3.068 -13.229 1.00 84.38 99 LEU A O 1
ATOM 811 N N . TYR A 1 100 ? 2.892 4.494 -13.964 1.00 83.06 100 TYR A N 1
ATOM 812 C CA . TYR A 1 100 ? 1.829 4.023 -13.084 1.00 83.06 100 TYR A CA 1
ATOM 813 C C . TYR A 1 100 ? 0.614 3.558 -13.888 1.00 83.06 100 TYR A C 1
ATOM 815 O O . TYR A 1 100 ? 0.408 2.356 -14.015 1.00 83.06 100 TYR A O 1
ATOM 823 N N . LYS A 1 101 ? -0.165 4.489 -14.446 1.00 78.75 101 LYS A N 1
ATOM 824 C CA . LYS A 1 101 ? -1.343 4.173 -15.267 1.00 78.75 101 LYS A CA 1
ATOM 825 C C . LYS A 1 101 ? -0.949 3.823 -16.694 1.00 78.75 101 LYS A C 1
ATOM 827 O O . LYS A 1 101 ? -1.523 2.918 -17.285 1.00 78.75 101 LYS A O 1
ATOM 832 N N . THR A 1 102 ? 0.051 4.524 -17.220 1.00 84.38 102 THR A N 1
ATOM 833 C CA . THR A 1 102 ? 0.548 4.354 -18.580 1.00 84.38 102 THR A CA 1
ATOM 834 C C . THR A 1 102 ? 2.035 4.000 -18.589 1.00 84.38 102 THR A C 1
ATOM 836 O O . THR A 1 102 ? 2.798 4.418 -17.704 1.00 84.38 102 THR A O 1
ATOM 839 N N . PRO A 1 103 ? 2.483 3.209 -19.578 1.00 88.19 103 PRO A N 1
ATOM 840 C CA . PRO A 1 103 ? 3.884 2.837 -19.707 1.00 88.19 103 PRO A CA 1
ATOM 841 C C . PRO A 1 103 ? 4.750 4.056 -20.039 1.00 88.19 103 PRO A C 1
ATOM 843 O O . PRO A 1 103 ? 4.365 4.945 -20.805 1.00 88.19 103 PRO A O 1
ATOM 846 N N . LEU A 1 104 ? 5.981 4.075 -19.528 1.00 88.94 104 LEU A N 1
ATOM 847 C CA . LEU A 1 104 ? 7.010 4.945 -20.085 1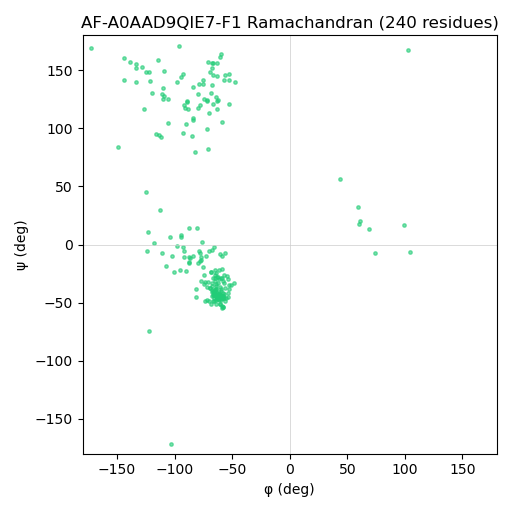.00 88.94 104 LEU A CA 1
ATOM 848 C C . LEU A 1 104 ? 7.657 4.261 -21.292 1.00 88.94 104 LEU A C 1
ATOM 850 O O . LEU A 1 104 ? 8.434 3.323 -21.127 1.00 88.94 104 LEU A O 1
ATOM 854 N N . THR A 1 105 ? 7.343 4.764 -22.483 1.00 87.75 105 THR A N 1
ATOM 855 C CA . THR A 1 105 ? 7.807 4.219 -23.770 1.00 87.75 105 THR A CA 1
ATOM 856 C C . THR A 1 105 ? 8.983 4.998 -24.377 1.00 87.75 105 THR A C 1
ATOM 858 O O . THR A 1 105 ? 9.758 4.435 -25.137 1.00 87.75 105 THR A O 1
ATOM 861 N N . LEU A 1 106 ? 9.174 6.282 -24.022 1.00 87.69 106 LEU A N 1
ATOM 862 C CA . LEU A 1 106 ? 10.293 7.097 -24.527 1.00 87.69 106 LEU A CA 1
ATOM 863 C C . LEU A 1 106 ? 11.578 6.875 -23.719 1.00 87.69 106 LE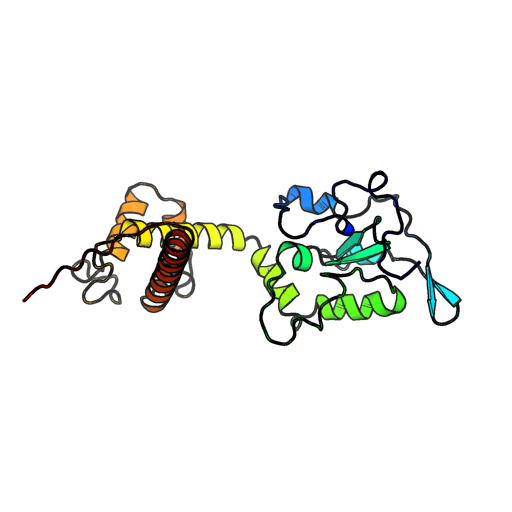U A C 1
ATOM 865 O O . LEU A 1 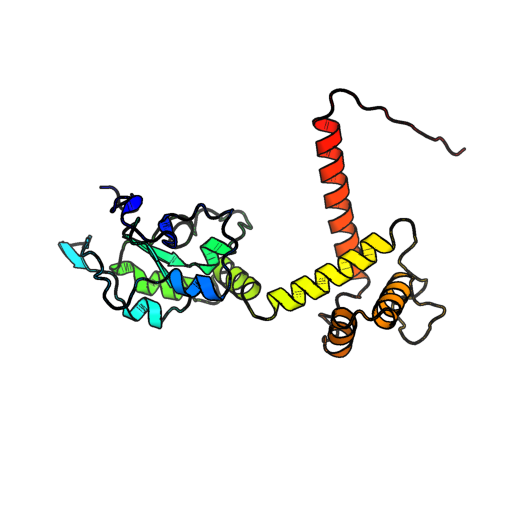106 ? 11.717 7.391 -22.599 1.00 87.69 106 LEU A O 1
ATOM 869 N N . CYS A 1 107 ? 12.548 6.207 -24.337 1.00 85.62 107 CYS A N 1
ATOM 870 C CA . CYS A 1 107 ? 13.863 5.909 -23.781 1.00 85.62 107 CYS A CA 1
ATOM 871 C C . CYS A 1 107 ? 14.715 7.172 -23.592 1.00 85.62 107 CYS A C 1
ATOM 873 O O . CYS A 1 107 ? 15.450 7.263 -22.609 1.00 85.62 107 CYS A O 1
ATOM 875 N N . THR A 1 108 ? 14.570 8.185 -24.453 1.00 86.69 108 THR A N 1
ATOM 876 C CA . THR A 1 108 ? 15.231 9.503 -24.300 1.00 86.69 108 THR A CA 1
ATOM 877 C C . THR A 1 108 ? 14.925 10.178 -22.963 1.00 86.69 108 THR A C 1
ATOM 879 O O . THR A 1 108 ? 15.803 10.773 -22.342 1.00 86.69 108 THR A O 1
ATOM 882 N N . SER A 1 109 ? 13.690 10.046 -22.473 1.00 87.50 109 SER A N 1
ATOM 883 C CA . SER A 1 109 ? 13.261 10.633 -21.196 1.00 87.50 109 SER A CA 1
ATOM 884 C C . SER A 1 109 ? 13.426 9.697 -19.992 1.00 87.50 109 SER A C 1
ATOM 886 O O . SER A 1 109 ? 13.201 10.115 -18.852 1.00 87.50 109 SER A O 1
ATOM 888 N N . ALA A 1 110 ? 13.815 8.439 -20.230 1.00 88.81 110 ALA A N 1
ATOM 889 C CA . ALA A 1 110 ? 13.751 7.366 -19.245 1.00 88.81 110 ALA A CA 1
ATOM 890 C C . ALA A 1 110 ? 14.566 7.668 -17.991 1.00 88.81 110 ALA A C 1
ATOM 892 O O . ALA A 1 110 ? 14.021 7.672 -16.891 1.00 88.81 110 ALA A O 1
ATOM 893 N N . MET A 1 111 ? 15.846 8.015 -18.145 1.00 89.44 111 MET A N 1
ATOM 894 C CA . MET A 1 111 ? 16.726 8.254 -16.998 1.00 89.44 111 MET A CA 1
ATOM 895 C C . MET A 1 111 ? 16.245 9.415 -16.116 1.00 89.44 111 MET A C 1
ATOM 897 O O . MET A 1 111 ? 16.232 9.295 -14.889 1.00 89.44 111 MET A O 1
ATOM 901 N N . SER A 1 112 ? 15.803 10.517 -16.732 1.00 89.88 112 SER A N 1
ATOM 902 C CA . SER A 1 112 ? 15.257 11.679 -16.016 1.00 89.88 112 SER A CA 1
ATOM 903 C C . SER A 1 112 ? 14.000 11.299 -15.228 1.00 89.88 112 SER A C 1
ATOM 905 O O . SER A 1 112 ? 13.900 11.565 -14.028 1.00 89.88 112 SER A O 1
ATOM 907 N N . ARG A 1 113 ? 13.068 10.581 -15.868 1.00 89.19 113 ARG A N 1
ATOM 908 C CA . ARG A 1 113 ? 11.826 10.119 -15.234 1.00 89.19 113 ARG A CA 1
ATOM 909 C C . ARG A 1 113 ? 12.087 9.112 -14.116 1.00 89.19 113 ARG A C 1
ATOM 911 O O . ARG A 1 113 ? 11.487 9.243 -13.053 1.00 89.19 113 ARG A O 1
ATOM 918 N N . PHE A 1 114 ? 12.997 8.158 -14.311 1.00 91.25 114 PHE A N 1
ATOM 919 C CA . PHE A 1 114 ? 13.343 7.175 -13.283 1.00 91.25 114 PHE A CA 1
ATOM 920 C C . PHE A 1 11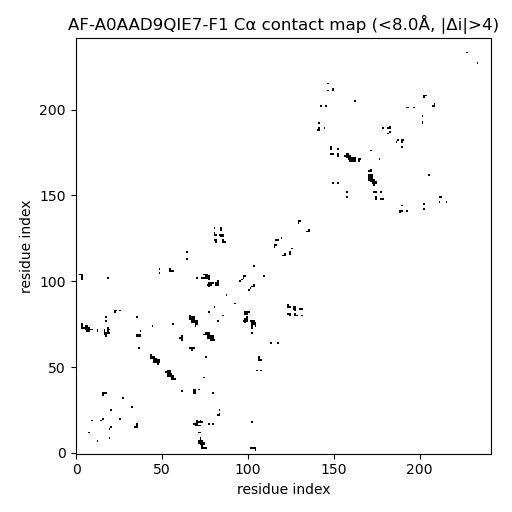4 ? 14.010 7.824 -12.075 1.00 91.25 114 PHE A C 1
ATOM 922 O O . PHE A 1 114 ? 13.640 7.526 -10.944 1.00 91.25 114 PHE A O 1
ATOM 929 N N . THR A 1 115 ? 14.937 8.753 -12.305 1.00 89.62 115 THR A N 1
ATOM 930 C CA . THR A 1 115 ? 15.618 9.479 -11.225 1.00 89.62 115 THR A CA 1
ATOM 931 C C . THR A 1 115 ? 14.637 10.360 -10.453 1.00 89.62 115 THR A C 1
ATOM 933 O O . THR A 1 115 ? 14.656 10.365 -9.226 1.00 89.62 115 THR A O 1
ATOM 936 N N . LYS A 1 116 ? 13.711 11.040 -11.146 1.00 88.69 116 LYS A N 1
ATOM 937 C CA . LYS A 1 116 ? 12.632 11.802 -10.498 1.00 88.69 116 LYS A CA 1
ATOM 938 C C . LYS A 1 116 ? 11.710 10.897 -9.674 1.00 88.69 116 LYS A C 1
ATOM 940 O O . LYS A 1 116 ? 11.365 11.261 -8.554 1.00 88.69 116 LYS A O 1
ATOM 945 N N . ASN A 1 117 ? 11.340 9.726 -10.193 1.00 86.25 117 ASN A N 1
ATOM 946 C CA . ASN A 1 117 ? 10.491 8.769 -9.479 1.00 86.25 117 ASN A CA 1
ATOM 947 C C . ASN A 1 117 ? 11.195 8.166 -8.252 1.00 86.25 117 ASN A C 1
ATOM 949 O O . ASN A 1 117 ? 10.586 8.062 -7.197 1.00 86.25 117 ASN A O 1
ATOM 953 N N . ALA A 1 118 ? 12.484 7.835 -8.367 1.00 86.69 118 ALA A N 1
ATOM 954 C CA . ALA A 1 118 ? 13.311 7.370 -7.250 1.00 86.69 118 ALA A CA 1
ATOM 955 C C . ALA A 1 118 ? 13.677 8.485 -6.255 1.00 86.69 118 ALA A C 1
ATOM 957 O O . ALA A 1 118 ? 14.247 8.208 -5.201 1.00 86.69 118 ALA A O 1
ATOM 958 N N . SER A 1 119 ? 13.407 9.750 -6.589 1.00 84.00 119 SER A N 1
ATOM 959 C CA . SER A 1 119 ? 13.706 10.863 -5.697 1.00 84.00 119 SER A CA 1
ATOM 960 C C . SER A 1 119 ? 12.791 10.838 -4.477 1.00 84.00 119 SER A C 1
ATOM 962 O O . SER A 1 119 ? 11.605 10.519 -4.571 1.00 84.00 119 SER A O 1
ATOM 964 N N . ARG A 1 120 ? 13.305 11.319 -3.340 1.00 73.81 120 ARG A N 1
ATOM 965 C CA . ARG A 1 120 ? 12.511 11.498 -2.114 1.00 73.81 120 ARG A CA 1
ATOM 966 C C . ARG A 1 120 ? 11.337 12.476 -2.273 1.00 73.81 120 ARG A C 1
ATOM 968 O O . ARG A 1 120 ? 10.531 12.570 -1.361 1.00 73.81 120 ARG A O 1
ATOM 975 N N . LYS A 1 121 ? 11.220 13.190 -3.398 1.00 76.88 121 LYS A N 1
ATOM 976 C CA . LYS A 1 121 ? 10.110 14.113 -3.679 1.00 76.88 121 LYS A CA 1
ATOM 977 C C . LYS A 1 121 ? 8.900 13.422 -4.321 1.00 76.88 121 LYS A C 1
ATOM 979 O O . LYS A 1 121 ? 7.850 14.041 -4.438 1.00 76.88 121 LYS A O 1
ATOM 984 N N . CYS A 1 122 ? 9.022 12.168 -4.769 1.00 79.44 122 CYS A N 1
ATOM 985 C CA . CYS A 1 122 ? 7.884 11.429 -5.307 1.00 79.44 122 CYS A CA 1
ATOM 986 C C . CYS A 1 122 ? 7.094 10.764 -4.170 1.00 79.44 122 CYS A C 1
ATOM 988 O O . CYS A 1 122 ? 7.405 9.649 -3.753 1.00 79.44 122 CYS A O 1
ATOM 990 N N . GLU A 1 123 ? 6.058 11.447 -3.680 1.00 79.56 123 GLU A N 1
ATOM 991 C CA . GLU A 1 123 ? 5.212 10.974 -2.572 1.00 79.56 123 GLU A CA 1
ATOM 992 C C . GLU A 1 123 ? 4.612 9.590 -2.842 1.00 79.56 123 GLU A C 1
ATOM 994 O O . GLU A 1 123 ? 4.726 8.696 -2.009 1.00 79.56 123 GLU A O 1
ATOM 999 N N . MET A 1 124 ? 4.065 9.379 -4.043 1.00 79.38 124 MET A N 1
ATOM 1000 C CA . MET A 1 124 ? 3.481 8.097 -4.455 1.00 79.38 124 MET A CA 1
ATOM 1001 C C . MET A 1 124 ? 4.481 6.941 -4.385 1.00 79.38 124 MET A C 1
ATOM 1003 O O . MET A 1 124 ? 4.162 5.864 -3.874 1.00 79.38 124 MET A O 1
ATOM 1007 N N . HIS A 1 125 ? 5.697 7.157 -4.894 1.00 83.44 125 HIS A N 1
ATOM 1008 C CA . HIS A 1 125 ? 6.737 6.135 -4.883 1.00 83.44 125 HIS A CA 1
ATOM 1009 C C . HIS A 1 125 ? 7.203 5.833 -3.457 1.00 83.44 125 HIS A C 1
ATOM 1011 O O . HIS A 1 125 ? 7.290 4.666 -3.078 1.00 83.44 125 HIS A O 1
ATOM 1017 N N . ASN A 1 126 ? 7.423 6.870 -2.647 1.00 82.88 126 ASN A N 1
ATOM 1018 C CA . ASN A 1 126 ? 7.817 6.721 -1.248 1.00 82.88 126 ASN A CA 1
ATOM 1019 C C . ASN A 1 126 ? 6.750 6.001 -0.419 1.00 82.88 126 ASN A C 1
ATOM 1021 O O . ASN A 1 126 ? 7.075 5.082 0.328 1.00 82.88 126 ASN A O 1
ATOM 1025 N N . PHE A 1 127 ? 5.479 6.373 -0.574 1.00 79.94 127 PHE A N 1
ATOM 1026 C CA . PHE A 1 127 ? 4.372 5.711 0.112 1.00 79.94 127 PHE A CA 1
ATOM 1027 C C . PHE A 1 127 ? 4.305 4.225 -0.259 1.00 79.94 127 PHE A C 1
ATOM 1029 O O . PHE A 1 127 ? 4.210 3.355 0.606 1.00 79.94 127 PHE A O 1
ATOM 1036 N N . SER A 1 128 ? 4.447 3.925 -1.552 1.00 80.19 128 SER A N 1
ATOM 1037 C CA . SER A 1 128 ? 4.466 2.550 -2.057 1.00 80.19 128 SER A CA 1
ATOM 1038 C C . SER A 1 128 ? 5.667 1.748 -1.537 1.00 80.19 128 SER A C 1
ATOM 1040 O O . SER A 1 128 ? 5.537 0.555 -1.270 1.00 80.19 128 SER A O 1
ATOM 1042 N N . LEU A 1 129 ? 6.830 2.388 -1.365 1.00 79.94 129 LEU A N 1
ATOM 1043 C CA . LEU A 1 129 ? 8.018 1.785 -0.750 1.00 79.94 129 LEU A CA 1
ATOM 1044 C C . LEU A 1 129 ? 7.793 1.460 0.731 1.00 79.94 129 LEU A C 1
ATOM 1046 O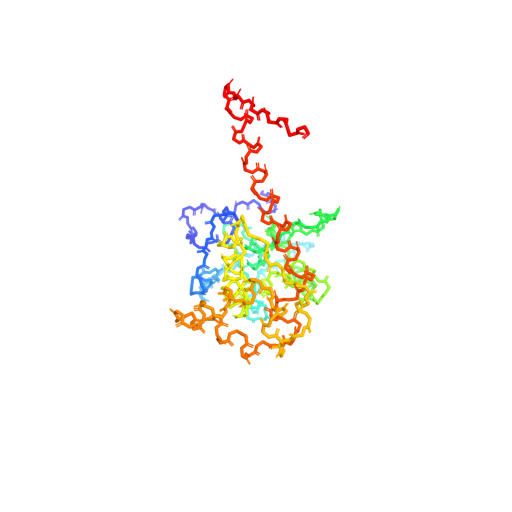 O . LEU A 1 129 ? 8.107 0.349 1.152 1.00 79.94 129 LEU A O 1
ATOM 1050 N N . ILE A 1 130 ? 7.222 2.390 1.503 1.00 77.62 130 ILE A N 1
ATOM 1051 C CA . ILE A 1 130 ? 6.909 2.187 2.927 1.00 77.62 130 ILE A CA 1
ATOM 1052 C C . ILE A 1 130 ? 5.940 1.013 3.085 1.00 77.62 130 ILE A C 1
ATOM 1054 O O . ILE A 1 130 ? 6.199 0.092 3.857 1.00 77.62 130 ILE A O 1
ATOM 1058 N N . ARG A 1 131 ? 4.875 0.991 2.277 1.00 72.69 131 ARG A N 1
ATOM 1059 C CA . ARG A 1 131 ? 3.880 -0.087 2.279 1.00 72.69 131 ARG A CA 1
ATOM 1060 C C . ARG A 1 131 ? 4.443 -1.441 1.840 1.00 72.69 131 ARG A C 1
ATOM 1062 O O . ARG A 1 131 ? 3.865 -2.469 2.162 1.00 72.69 131 ARG A O 1
ATOM 1069 N N . MET A 1 132 ? 5.552 -1.452 1.105 1.00 71.62 132 MET A N 1
ATOM 1070 C CA . MET A 1 132 ? 6.226 -2.674 0.670 1.00 71.62 132 MET A CA 1
ATOM 1071 C C . MET A 1 132 ? 7.289 -3.167 1.663 1.00 71.62 132 MET A C 1
ATOM 1073 O O . MET A 1 132 ? 7.628 -4.352 1.638 1.00 71.62 132 MET A O 1
ATOM 1077 N N . GLY A 1 133 ? 7.817 -2.284 2.514 1.00 67.31 133 GLY A N 1
ATOM 1078 C CA . GLY A 1 133 ? 8.914 -2.590 3.428 1.00 67.31 133 GLY A CA 1
ATOM 1079 C C . GLY A 1 133 ? 8.591 -3.707 4.433 1.00 67.31 133 GLY A C 1
ATOM 1080 O O . GLY A 1 133 ? 7.420 -3.991 4.691 1.00 67.31 133 GLY A O 1
ATOM 1081 N N . PRO A 1 134 ? 9.616 -4.328 5.048 1.00 59.66 134 PRO A N 1
ATOM 1082 C CA . PRO A 1 134 ? 9.450 -5.428 6.011 1.00 59.66 134 PRO A CA 1
ATOM 1083 C C . PRO A 1 134 ? 8.656 -5.029 7.263 1.00 59.66 134 PRO A C 1
ATOM 1085 O O . PRO A 1 134 ? 8.079 -5.886 7.928 1.00 59.66 134 PRO A O 1
ATOM 1088 N N . ASN A 1 135 ? 8.597 -3.731 7.568 1.00 56.97 135 ASN A N 1
ATOM 1089 C CA . ASN A 1 135 ? 7.794 -3.210 8.667 1.00 56.97 135 ASN A CA 1
ATOM 1090 C C . ASN A 1 135 ? 6.300 -3.215 8.330 1.00 56.97 135 ASN A C 1
ATOM 1092 O O . ASN A 1 135 ? 5.503 -3.413 9.227 1.00 56.97 135 ASN A O 1
ATOM 1096 N N . SER A 1 136 ? 5.901 -3.142 7.054 1.00 59.78 136 SER A N 1
ATOM 1097 C CA . SER A 1 136 ? 4.481 -3.084 6.677 1.00 59.78 136 SER A CA 1
ATOM 1098 C C . SER A 1 136 ? 3.670 -4.279 7.180 1.00 59.78 136 SER A C 1
ATOM 1100 O O . SER A 1 136 ? 2.559 -4.090 7.665 1.00 59.78 136 SER A O 1
ATOM 1102 N N . SER A 1 137 ? 4.203 -5.504 7.112 1.00 60.28 137 SER A N 1
ATOM 1103 C CA . SER A 1 137 ? 3.495 -6.696 7.590 1.00 60.28 137 SER A CA 1
ATOM 1104 C C . SER A 1 137 ? 3.417 -6.738 9.112 1.00 60.28 137 SER A C 1
ATOM 1106 O O . SER A 1 137 ? 2.392 -7.149 9.648 1.00 60.28 137 SER A O 1
ATOM 1108 N N . LYS A 1 138 ? 4.479 -6.291 9.798 1.00 64.44 138 LYS A N 1
ATOM 1109 C CA . LYS A 1 138 ? 4.518 -6.193 11.263 1.00 64.44 138 LYS A CA 1
ATOM 1110 C C . LYS A 1 138 ? 3.568 -5.101 11.747 1.00 64.44 138 LYS A C 1
ATOM 1112 O O . LYS A 1 138 ? 2.681 -5.395 12.530 1.00 64.44 138 LYS A O 1
ATOM 1117 N N . ASP A 1 139 ? 3.660 -3.902 11.186 1.00 67.81 139 ASP A N 1
ATOM 1118 C CA . ASP A 1 139 ? 2.790 -2.763 11.485 1.00 67.81 139 ASP A CA 1
ATOM 1119 C C . ASP A 1 139 ? 1.324 -3.095 11.177 1.00 67.81 139 ASP A C 1
ATOM 1121 O O . ASP A 1 139 ? 0.446 -2.786 11.974 1.00 67.81 139 ASP A O 1
ATOM 1125 N N . THR A 1 140 ? 1.043 -3.809 10.079 1.00 70.00 140 THR A N 1
ATOM 1126 C CA . THR A 1 140 ? -0.318 -4.282 9.764 1.00 70.00 140 THR A CA 1
ATOM 1127 C C . THR A 1 140 ? -0.809 -5.308 10.782 1.00 70.00 140 THR A C 1
ATOM 1129 O O . THR A 1 140 ? -1.965 -5.237 11.190 1.00 70.00 140 THR A O 1
ATOM 1132 N N . ALA A 1 141 ? 0.030 -6.257 11.208 1.00 76.19 141 ALA A N 1
ATOM 1133 C CA . ALA A 1 141 ? -0.338 -7.236 12.231 1.00 76.19 141 ALA A CA 1
ATOM 1134 C C . ALA A 1 141 ? -0.564 -6.571 13.599 1.00 76.19 141 ALA A C 1
ATOM 1136 O O . ALA A 1 141 ? -1.549 -6.875 14.269 1.00 76.19 141 ALA A O 1
ATOM 1137 N N . ASN A 1 142 ? 0.287 -5.611 13.965 1.00 81.06 142 ASN A N 1
ATOM 1138 C CA . ASN A 1 142 ? 0.195 -4.840 15.201 1.00 81.06 142 ASN A CA 1
ATOM 1139 C C . ASN A 1 142 ? -1.066 -3.969 15.212 1.00 81.06 142 ASN A C 1
ATOM 1141 O O . ASN A 1 142 ? -1.849 -4.031 16.156 1.00 81.06 142 ASN A O 1
ATOM 1145 N N . LEU A 1 143 ? -1.331 -3.227 14.132 1.00 81.69 143 LEU A N 1
ATOM 1146 C CA . LEU A 1 143 ? -2.560 -2.447 13.983 1.00 81.69 143 LEU A CA 1
ATOM 1147 C C . LEU A 1 143 ? -3.795 -3.347 13.968 1.00 81.69 143 LEU A C 1
ATOM 1149 O O . LEU A 1 143 ? -4.752 -3.062 14.678 1.00 81.69 143 LEU A O 1
ATOM 1153 N N . LYS A 1 144 ? -3.780 -4.462 13.223 1.00 82.19 144 LYS A N 1
ATOM 1154 C CA . LYS A 1 144 ? -4.883 -5.437 13.226 1.00 82.19 144 LYS A CA 1
ATOM 1155 C C . LYS A 1 144 ? -5.146 -5.958 14.637 1.00 82.19 144 LYS A C 1
ATOM 1157 O O . LYS A 1 144 ? -6.305 -6.055 15.040 1.00 82.19 144 LYS A O 1
ATOM 1162 N N . SER A 1 145 ? -4.086 -6.261 15.383 1.00 82.38 145 SER A N 1
ATOM 1163 C CA . SER A 1 145 ? -4.181 -6.649 16.784 1.00 82.38 145 SER A CA 1
ATOM 1164 C C . SER A 1 145 ? -4.875 -5.547 17.591 1.00 82.38 145 SER A C 1
ATOM 1166 O O . SER A 1 145 ? -5.918 -5.806 18.180 1.00 82.38 145 SER A O 1
ATOM 1168 N N . LEU A 1 146 ? -4.421 -4.297 17.532 1.00 84.88 146 LEU A N 1
ATOM 1169 C CA . LEU A 1 146 ? -5.016 -3.196 18.303 1.00 84.88 146 LEU A CA 1
ATOM 1170 C C . LEU A 1 146 ? -6.466 -2.868 17.909 1.00 84.88 146 LEU A C 1
ATOM 1172 O O . LEU A 1 146 ? -7.312 -2.694 18.784 1.00 84.88 146 LEU A O 1
ATOM 1176 N N . PHE A 1 147 ? -6.797 -2.873 16.616 1.00 84.94 147 PHE A N 1
ATOM 1177 C CA . PHE A 1 147 ? -8.182 -2.732 16.155 1.00 84.94 147 PHE A CA 1
ATOM 1178 C C . PHE A 1 147 ? -9.076 -3.861 16.682 1.00 84.94 147 PHE A C 1
ATOM 1180 O O . PHE A 1 147 ? -10.224 -3.614 17.046 1.00 84.94 147 PHE A O 1
ATOM 1187 N N . THR A 1 148 ? -8.551 -5.086 16.788 1.00 82.25 148 THR A N 1
ATOM 1188 C CA . THR A 1 148 ? -9.284 -6.213 17.387 1.00 82.25 148 THR A CA 1
ATOM 1189 C C . THR A 1 148 ? -9.579 -5.959 18.869 1.00 82.25 148 THR A C 1
ATOM 1191 O O . THR A 1 148 ? -10.687 -6.246 19.309 1.00 82.25 148 THR A O 1
ATOM 1194 N N . THR A 1 149 ? -8.652 -5.351 19.623 1.00 82.12 149 THR A N 1
ATOM 1195 C CA . THR A 1 149 ? -8.883 -4.930 21.023 1.00 82.12 149 THR A CA 1
ATOM 1196 C C . THR A 1 149 ? -10.048 -3.945 21.123 1.00 82.12 149 THR A C 1
ATOM 1198 O O . THR A 1 149 ? -10.927 -4.121 21.963 1.00 82.12 149 THR A O 1
ATOM 1201 N N . ILE A 1 150 ? -10.089 -2.936 20.245 1.00 83.00 150 ILE A N 1
ATOM 1202 C CA . ILE A 1 150 ? -11.159 -1.923 20.229 1.00 83.00 150 ILE A CA 1
ATOM 1203 C C . ILE A 1 150 ? -12.510 -2.561 19.903 1.00 83.00 150 ILE A C 1
ATOM 1205 O O . ILE A 1 150 ? -13.503 -2.274 20.565 1.00 83.00 150 ILE A O 1
ATOM 1209 N N . ILE A 1 151 ? -12.549 -3.453 18.909 1.00 82.44 151 ILE A N 1
ATOM 1210 C CA . ILE A 1 151 ? -13.773 -4.169 18.531 1.00 82.44 151 ILE A CA 1
ATOM 1211 C C . ILE A 1 151 ? -14.241 -5.086 19.667 1.00 82.44 151 ILE A C 1
ATOM 1213 O O . ILE A 1 151 ? -15.441 -5.180 19.903 1.00 82.44 151 ILE A O 1
ATOM 1217 N N . PHE A 1 152 ? -13.322 -5.755 20.368 1.00 79.50 152 PHE A N 1
ATOM 1218 C CA . PHE A 1 152 ? -13.661 -6.632 21.489 1.00 79.50 152 PHE A CA 1
ATOM 1219 C C . PHE A 1 152 ? -14.236 -5.848 22.673 1.00 79.50 152 PHE A C 1
ATOM 1221 O O . PHE A 1 152 ? -15.226 -6.269 23.260 1.00 79.50 152 PHE A O 1
ATOM 1228 N N . GLY A 1 153 ? -13.673 -4.677 22.974 1.00 74.56 153 GLY A N 1
ATOM 1229 C CA . GLY A 1 153 ? -14.176 -3.789 24.023 1.00 74.56 153 GLY A CA 1
ATOM 1230 C C . GLY A 1 153 ? -15.377 -2.928 23.618 1.00 74.56 153 GLY A C 1
ATOM 1231 O O . GLY A 1 153 ? -15.694 -1.971 24.325 1.00 74.56 153 GLY A O 1
ATOM 1232 N N . ARG A 1 154 ? -16.052 -3.232 22.498 1.00 70.00 154 ARG A N 1
ATOM 1233 C CA . ARG A 1 154 ? -17.314 -2.572 22.128 1.00 70.00 154 ARG A CA 1
ATOM 1234 C C . ARG A 1 154 ? -18.344 -2.730 23.247 1.00 70.00 154 ARG A C 1
ATOM 1236 O O . ARG A 1 154 ? -18.393 -3.765 23.904 1.00 70.00 154 ARG A O 1
ATOM 1243 N N . ASN A 1 155 ? -19.183 -1.713 23.429 1.00 68.06 155 ASN A N 1
ATOM 1244 C CA . ASN A 1 155 ? -20.189 -1.619 24.499 1.00 68.06 155 ASN A CA 1
ATOM 1245 C C . ASN A 1 155 ? -19.614 -1.454 25.913 1.00 68.06 155 ASN A C 1
ATOM 1247 O O . ASN A 1 155 ? -20.337 -1.596 26.896 1.00 68.06 155 ASN A O 1
ATOM 1251 N N . ILE A 1 156 ? -18.326 -1.132 26.034 1.00 74.88 156 ILE A N 1
ATOM 1252 C CA . ILE A 1 156 ? -17.698 -0.844 27.315 1.00 74.88 156 ILE A CA 1
ATOM 1253 C C . ILE A 1 156 ? -16.864 0.434 27.178 1.00 74.88 156 ILE A C 1
ATOM 1255 O O . ILE A 1 156 ? -16.197 0.649 26.168 1.00 74.88 156 ILE A O 1
ATOM 1259 N N . ALA A 1 157 ? -16.881 1.297 28.197 1.00 72.44 157 ALA A N 1
ATOM 1260 C CA . ALA A 1 157 ? -15.970 2.436 28.264 1.00 72.44 157 ALA A CA 1
ATOM 1261 C C . ALA A 1 157 ? -14.511 1.942 28.250 1.00 72.44 157 ALA A C 1
ATOM 1263 O O . ALA A 1 157 ? -14.025 1.388 29.233 1.00 72.44 157 ALA A O 1
ATOM 1264 N N . LEU A 1 158 ? -13.827 2.117 27.115 1.00 74.19 158 LEU A N 1
ATOM 1265 C CA . LEU A 1 158 ? -12.445 1.665 26.911 1.00 74.19 158 LEU A CA 1
ATOM 1266 C C . LEU A 1 158 ? -11.430 2.440 27.766 1.00 74.19 158 LEU A C 1
ATOM 1268 O O . LEU A 1 158 ? -10.354 1.919 28.052 1.00 74.19 158 LEU A O 1
ATOM 1272 N N . ARG A 1 159 ? -11.775 3.662 28.181 1.00 69.88 159 ARG A N 1
ATOM 1273 C CA . ARG A 1 159 ? -10.896 4.559 28.937 1.00 69.88 159 ARG A CA 1
ATOM 1274 C C . ARG A 1 159 ? -11.086 4.466 30.438 1.00 69.88 159 ARG A C 1
ATOM 1276 O O . ARG A 1 159 ? -12.215 4.341 30.913 1.00 69.88 159 ARG A O 1
ATOM 1283 N N . GLY A 1 160 ? -9.977 4.604 31.154 1.00 67.25 160 GLY A N 1
ATOM 1284 C CA . GLY A 1 160 ? -9.942 4.795 32.597 1.00 67.25 160 GLY A CA 1
ATOM 1285 C C . GLY A 1 160 ? -9.832 6.277 32.964 1.00 67.25 160 GLY A C 1
ATOM 1286 O O . GLY A 1 160 ? -9.598 7.123 32.094 1.00 67.25 160 GLY A O 1
ATOM 1287 N N . PRO A 1 161 ? -9.986 6.623 34.253 1.00 61.62 161 PRO A N 1
ATOM 1288 C CA . PRO A 1 161 ? -9.872 7.999 34.729 1.00 61.62 161 PRO A CA 1
ATOM 1289 C C . PRO A 1 161 ? -8.505 8.644 34.440 1.00 61.62 161 PRO A C 1
ATOM 1291 O O . PRO A 1 161 ? -8.450 9.865 34.288 1.00 61.62 161 PRO A O 1
ATOM 1294 N N . ARG A 1 162 ? -7.410 7.858 34.356 1.00 62.19 162 ARG A N 1
ATOM 1295 C CA . ARG A 1 162 ? -6.069 8.323 33.942 1.00 62.19 162 ARG A CA 1
ATOM 1296 C C . ARG A 1 162 ? -5.269 7.222 33.221 1.00 62.19 162 ARG A C 1
ATOM 1298 O O . ARG A 1 162 ? -4.390 6.607 33.810 1.00 62.19 162 ARG A O 1
ATOM 1305 N N . ASP A 1 163 ? -5.490 7.073 31.914 1.00 61.00 163 ASP A N 1
ATOM 1306 C CA . ASP A 1 163 ? -4.701 6.183 31.027 1.00 61.00 163 ASP A CA 1
ATOM 1307 C C . ASP A 1 163 ? -3.236 6.633 30.818 1.00 61.00 163 ASP A C 1
ATOM 1309 O O . ASP A 1 163 ? -2.457 5.961 30.141 1.00 61.00 163 ASP A O 1
ATOM 1313 N N . ASP A 1 164 ? -2.859 7.793 31.358 1.00 58.03 164 ASP A N 1
ATOM 1314 C CA . ASP A 1 164 ? -1.547 8.413 31.161 1.00 58.03 164 ASP A CA 1
ATOM 1315 C C . ASP A 1 164 ? -0.498 7.916 32.193 1.00 58.03 164 ASP A C 1
ATOM 1317 O O . ASP A 1 164 ? 0.693 8.188 32.026 1.00 58.03 164 ASP A O 1
ATOM 1321 N N . ASP A 1 165 ? -0.920 7.186 33.240 1.00 58.94 165 ASP A N 1
ATOM 1322 C CA . ASP A 1 165 ? -0.059 6.654 34.309 1.00 58.94 165 ASP A CA 1
ATOM 1323 C C . ASP A 1 165 ? -0.044 5.108 34.321 1.00 58.94 165 ASP A C 1
ATOM 1325 O O . ASP A 1 165 ? -0.907 4.476 34.937 1.00 58.94 165 ASP A O 1
ATOM 1329 N N . PRO A 1 166 ? 0.946 4.469 33.670 1.00 56.47 166 PRO A N 1
ATOM 1330 C CA . PRO A 1 166 ? 1.027 3.012 33.573 1.00 56.47 166 PRO A CA 1
ATOM 1331 C C . PRO A 1 166 ? 1.362 2.310 34.901 1.00 56.47 166 PRO A C 1
ATOM 1333 O O . PRO A 1 166 ? 1.374 1.082 34.932 1.00 56.47 166 PRO A O 1
ATOM 1336 N N . GLN A 1 167 ? 1.666 3.043 35.981 1.00 57.03 167 GLN A N 1
ATOM 1337 C CA . GLN A 1 167 ? 2.017 2.458 37.283 1.00 57.03 167 GLN A CA 1
ATOM 1338 C C . GLN A 1 167 ? 0.809 2.285 38.208 1.00 57.03 167 GLN A C 1
ATOM 1340 O O . GLN A 1 167 ? 0.912 1.604 39.228 1.00 57.03 167 GLN A O 1
ATOM 1345 N N . ASN A 1 168 ? -0.342 2.865 37.860 1.00 58.62 168 ASN A N 1
ATOM 1346 C CA . ASN A 1 168 ? -1.528 2.808 38.698 1.00 58.62 168 ASN A CA 1
ATOM 1347 C C . ASN A 1 168 ? -2.628 1.952 38.057 1.00 58.62 168 ASN A C 1
ATOM 1349 O O . ASN A 1 168 ? -3.479 2.445 37.317 1.00 58.62 168 ASN A O 1
ATOM 1353 N N . ALA A 1 169 ? -2.646 0.663 38.403 1.00 58.53 169 ALA A N 1
ATOM 1354 C CA . ALA A 1 169 ? -3.634 -0.300 37.910 1.00 58.53 169 ALA A CA 1
ATOM 1355 C C . ALA A 1 169 ? -5.093 0.075 38.249 1.00 58.53 169 ALA A C 1
ATOM 1357 O O . ALA A 1 169 ? -6.010 -0.382 37.579 1.00 58.53 169 ALA A O 1
ATOM 1358 N N . SER A 1 170 ? -5.327 0.927 39.258 1.00 55.47 170 SER A N 1
ATOM 1359 C CA . SER A 1 170 ? -6.678 1.415 39.591 1.00 55.47 170 SER A CA 1
ATOM 1360 C C . SER A 1 170 ? -7.182 2.520 38.653 1.00 55.47 170 SER A C 1
ATOM 1362 O O . SER A 1 170 ? -8.373 2.829 38.640 1.00 55.47 170 SER A O 1
ATOM 1364 N N . LEU A 1 171 ? -6.280 3.117 37.866 1.00 54.06 171 LEU A N 1
ATOM 1365 C CA . LEU A 1 171 ? -6.567 4.199 36.926 1.00 54.06 171 LEU A CA 1
ATOM 1366 C C . LEU A 1 171 ? -6.432 3.766 35.461 1.00 54.06 171 LEU A C 1
ATOM 1368 O O . LEU A 1 171 ? -6.806 4.547 34.579 1.00 54.06 171 LEU A O 1
ATOM 1372 N N . SER A 1 172 ? -5.933 2.547 35.217 1.00 63.53 172 SER A N 1
ATOM 1373 C CA . SER A 1 172 ? -5.754 1.998 33.879 1.00 63.53 172 SER A CA 1
ATOM 1374 C C . SER A 1 172 ? -7.107 1.731 33.225 1.00 63.53 172 SER A C 1
ATOM 1376 O O . SER A 1 172 ? -8.033 1.150 33.797 1.00 63.53 172 SER A O 1
ATOM 1378 N N . GLY A 1 173 ? -7.256 2.211 31.998 1.00 72.00 173 GLY A N 1
ATOM 1379 C CA . GLY A 1 173 ? -8.447 1.977 31.213 1.00 72.00 173 GLY A CA 1
ATOM 1380 C C . GLY A 1 173 ? -8.602 0.525 30.830 1.00 72.00 173 GLY A C 1
ATOM 1381 O O . GLY A 1 173 ? -7.641 -0.235 30.695 1.00 72.00 173 GLY A O 1
ATOM 1382 N N . LYS A 1 174 ? -9.851 0.148 30.567 1.00 77.25 174 LYS A N 1
ATOM 1383 C CA . LYS A 1 174 ? -10.192 -1.202 30.117 1.00 77.25 174 LYS A CA 1
ATOM 1384 C C . LYS A 1 174 ? -9.446 -1.590 28.842 1.00 77.25 174 LYS A C 1
ATOM 1386 O O . LYS A 1 174 ? -9.186 -2.768 28.641 1.00 77.25 174 LYS A O 1
ATOM 1391 N N . PHE A 1 175 ? -9.043 -0.627 28.012 1.00 79.31 175 PHE A N 1
ATOM 1392 C CA . PHE A 1 175 ? -8.169 -0.877 26.870 1.00 79.31 175 PHE A CA 1
ATOM 1393 C C . PHE A 1 175 ? -6.855 -1.550 27.286 1.00 79.31 175 PHE A C 1
ATOM 1395 O O . PHE A 1 175 ? -6.499 -2.573 26.707 1.00 79.31 175 PHE A O 1
ATOM 1402 N N . GLN A 1 176 ? -6.174 -1.035 28.313 1.00 80.31 176 GLN A N 1
ATOM 1403 C CA . GLN A 1 176 ? -4.932 -1.621 28.813 1.00 80.31 176 GLN A CA 1
ATOM 1404 C C . GLN A 1 176 ? -5.173 -3.011 29.414 1.00 80.31 176 GLN A C 1
ATOM 1406 O O . GLN A 1 176 ? -4.455 -3.945 29.064 1.00 80.31 176 GLN A O 1
ATOM 1411 N N . ALA A 1 177 ? -6.241 -3.179 30.198 1.00 80.81 177 ALA A N 1
ATOM 1412 C CA . ALA A 1 177 ? -6.616 -4.481 30.753 1.00 80.81 177 ALA A CA 1
ATOM 1413 C C . ALA A 1 177 ? -6.899 -5.535 29.662 1.00 80.81 177 ALA A C 1
ATOM 1415 O O . ALA A 1 177 ? -6.509 -6.691 29.798 1.00 80.81 177 ALA A O 1
ATOM 1416 N N . ILE A 1 178 ? -7.529 -5.153 28.541 1.00 84.69 178 ILE A N 1
ATOM 1417 C CA . ILE A 1 178 ? -7.746 -6.070 27.410 1.00 84.69 178 ILE A CA 1
ATOM 1418 C C . ILE A 1 178 ? -6.414 -6.407 26.721 1.00 84.69 178 ILE A C 1
ATOM 1420 O O . ILE A 1 178 ? -6.226 -7.544 26.290 1.00 84.69 178 ILE A O 1
ATOM 1424 N N . LEU A 1 179 ? -5.479 -5.456 26.599 1.00 85.75 179 LEU A N 1
ATOM 1425 C CA . LEU A 1 179 ? -4.149 -5.747 26.050 1.00 85.75 179 LEU A CA 1
ATOM 1426 C C . LEU A 1 179 ? -3.381 -6.737 26.934 1.00 85.75 179 LEU A C 1
ATOM 1428 O O . LEU A 1 179 ? -2.823 -7.696 26.406 1.00 85.75 179 LEU A O 1
ATOM 1432 N N . GLU A 1 180 ? -3.394 -6.528 28.251 1.00 86.12 180 GLU A N 1
ATOM 1433 C CA . GLU A 1 180 ? -2.782 -7.423 29.241 1.00 86.12 180 GLU A CA 1
ATOM 1434 C C . GLU A 1 180 ? -3.416 -8.817 29.179 1.00 86.12 180 GLU A C 1
ATOM 1436 O O . GLU A 1 180 ? -2.711 -9.792 28.928 1.00 86.12 180 GLU A O 1
ATOM 1441 N N . PHE A 1 181 ? -4.749 -8.904 29.223 1.00 85.50 181 PHE A N 1
ATOM 1442 C CA . PHE A 1 181 ? -5.479 -10.167 29.081 1.00 85.50 181 PHE A CA 1
ATOM 1443 C C . PHE A 1 181 ? -5.098 -10.933 27.808 1.00 85.50 181 PHE A C 1
ATOM 1445 O O . PHE A 1 181 ? -4.942 -12.154 27.824 1.00 85.50 181 PHE A O 1
ATOM 1452 N N . ARG A 1 182 ? -4.936 -10.232 26.681 1.00 87.12 182 ARG A N 1
ATOM 1453 C CA . ARG A 1 182 ? -4.539 -10.858 25.413 1.00 87.12 182 ARG A CA 1
ATOM 1454 C C . ARG A 1 182 ? -3.100 -11.358 25.429 1.00 87.12 182 ARG A C 1
ATOM 1456 O O . ARG A 1 182 ? -2.835 -12.413 24.855 1.00 87.12 182 ARG A O 1
ATOM 1463 N N . ILE A 1 183 ? -2.189 -10.623 26.064 1.00 87.44 183 ILE A N 1
ATOM 1464 C CA . ILE A 1 183 ? -0.805 -11.065 26.261 1.00 87.44 183 ILE A CA 1
ATOM 1465 C C . ILE A 1 183 ? -0.778 -12.321 27.135 1.00 87.44 183 ILE A C 1
ATOM 1467 O O . ILE A 1 183 ? -0.138 -13.299 26.748 1.00 87.44 183 ILE A O 1
ATOM 1471 N N . ASP A 1 184 ? -1.520 -12.323 28.242 1.00 88.50 184 ASP A N 1
ATOM 1472 C CA . ASP A 1 184 ? -1.617 -13.461 29.164 1.00 88.50 184 ASP A CA 1
ATOM 1473 C C . ASP A 1 184 ? -2.281 -14.678 28.506 1.00 88.50 184 ASP A C 1
ATOM 1475 O O . ASP A 1 184 ? -1.899 -15.819 28.753 1.00 88.50 184 ASP A O 1
ATOM 1479 N N . SER A 1 185 ? -3.206 -14.433 27.575 1.00 87.00 185 SER A N 1
ATOM 1480 C CA . SER A 1 185 ? -3.830 -15.461 26.732 1.00 87.00 185 SER A CA 1
ATOM 1481 C C . SER A 1 185 ? -2.930 -15.958 25.586 1.00 87.00 185 SER A C 1
ATOM 1483 O O . SER A 1 185 ? -3.366 -16.781 24.781 1.00 87.00 185 SER A O 1
ATOM 1485 N N . GLY A 1 186 ? -1.687 -15.473 25.480 1.00 84.50 186 GLY A N 1
ATOM 1486 C CA . GLY A 1 186 ? -0.682 -15.981 24.541 1.00 84.50 186 GLY A CA 1
ATOM 1487 C C . GLY A 1 186 ? -0.492 -15.181 23.247 1.00 84.50 186 GLY A C 1
ATOM 1488 O O . GLY A 1 186 ? 0.117 -15.698 22.308 1.00 84.50 186 GLY A O 1
ATOM 1489 N N . ASP A 1 187 ? -0.961 -13.929 23.153 1.00 84.62 187 ASP A N 1
ATOM 1490 C CA . ASP A 1 187 ? -0.700 -13.064 21.988 1.00 84.62 187 ASP A CA 1
ATOM 1491 C C . ASP A 1 187 ? 0.772 -12.601 21.940 1.00 84.62 187 ASP A C 1
ATOM 1493 O O . ASP A 1 187 ? 1.142 -11.495 22.349 1.00 84.62 187 ASP A O 1
ATOM 1497 N N . GLN A 1 188 ? 1.637 -13.468 21.405 1.00 86.69 188 GLN A N 1
ATOM 1498 C CA . GLN A 1 188 ? 3.077 -13.218 21.270 1.00 86.69 188 GLN A CA 1
ATOM 1499 C C . GLN A 1 188 ? 3.394 -12.035 20.343 1.00 86.69 188 GLN A C 1
ATOM 1501 O O . GLN A 1 188 ? 4.416 -11.372 20.522 1.00 86.69 188 GLN A O 1
ATOM 1506 N N . THR A 1 189 ? 2.527 -11.746 19.364 1.00 83.31 189 THR A N 1
ATOM 1507 C CA . THR A 1 189 ? 2.726 -10.617 18.439 1.00 83.31 189 THR A CA 1
ATOM 1508 C C . THR A 1 189 ? 2.541 -9.300 19.181 1.00 83.31 189 THR A C 1
ATOM 1510 O O . THR A 1 189 ? 3.409 -8.428 19.116 1.00 83.31 189 THR A O 1
ATOM 1513 N N . LEU A 1 190 ? 1.448 -9.182 19.940 1.00 84.56 190 LEU A N 1
ATOM 1514 C CA . LEU A 1 190 ? 1.174 -8.019 20.775 1.00 84.56 190 LEU A CA 1
ATOM 1515 C C . LEU A 1 190 ? 2.243 -7.846 21.859 1.00 84.56 190 LEU A C 1
ATOM 1517 O O . LEU A 1 190 ? 2.750 -6.739 22.047 1.00 84.56 190 LEU A O 1
ATOM 1521 N N . GLN A 1 191 ? 2.643 -8.940 22.514 1.00 86.75 191 GLN A N 1
ATOM 1522 C CA . GLN A 1 191 ? 3.682 -8.908 23.540 1.00 86.75 191 GLN A CA 1
ATOM 1523 C C . GLN A 1 191 ? 5.030 -8.431 22.978 1.00 86.75 191 GLN A C 1
ATOM 1525 O O . GLN A 1 191 ? 5.671 -7.556 23.563 1.00 86.75 191 GLN A O 1
ATOM 1530 N N . HIS A 1 192 ? 5.465 -8.978 21.838 1.00 87.38 192 HIS A N 1
ATOM 1531 C CA . HIS A 1 192 ? 6.707 -8.558 21.192 1.00 87.38 192 HIS A CA 1
ATOM 1532 C C . HIS A 1 192 ? 6.635 -7.089 20.757 1.00 87.38 192 HIS A C 1
ATOM 1534 O O . HIS A 1 192 ? 7.590 -6.340 20.969 1.00 87.38 192 HIS A O 1
ATOM 1540 N N . HIS A 1 193 ? 5.515 -6.655 20.169 1.00 86.44 193 HIS A N 1
ATOM 1541 C CA . HIS A 1 193 ? 5.303 -5.263 19.764 1.00 86.44 193 HIS A CA 1
ATOM 1542 C C . HIS A 1 193 ? 5.440 -4.304 20.944 1.00 86.44 193 HIS A C 1
ATOM 1544 O O . HIS A 1 193 ? 6.279 -3.413 20.896 1.00 86.44 193 HIS A O 1
ATOM 1550 N N . LEU A 1 194 ? 4.704 -4.524 22.035 1.00 84.69 194 LEU A N 1
ATOM 1551 C CA . LEU A 1 194 ? 4.731 -3.623 23.192 1.00 84.69 194 LEU A CA 1
ATOM 1552 C C . LEU A 1 194 ? 6.099 -3.579 23.894 1.00 84.69 194 LEU A C 1
ATOM 1554 O O . LEU A 1 194 ? 6.463 -2.537 24.431 1.00 84.69 194 LEU A O 1
ATOM 1558 N N . LYS A 1 195 ? 6.884 -4.666 23.843 1.00 85.19 195 LYS A N 1
ATOM 1559 C CA . LYS A 1 195 ? 8.252 -4.705 24.392 1.00 85.19 195 LYS A CA 1
ATOM 1560 C C . LYS A 1 195 ? 9.299 -4.018 23.507 1.00 85.19 195 LYS A C 1
ATOM 1562 O O . LYS A 1 195 ? 10.291 -3.522 24.029 1.00 85.19 195 LYS A O 1
ATOM 1567 N N . THR A 1 196 ? 9.125 -4.035 22.184 1.00 84.50 196 THR A N 1
ATOM 1568 C CA . THR A 1 196 ? 10.157 -3.588 21.221 1.00 84.50 196 THR A CA 1
ATOM 1569 C C . THR A 1 196 ? 9.844 -2.258 20.541 1.00 84.50 196 THR A C 1
ATOM 1571 O O . THR A 1 196 ? 10.746 -1.617 20.000 1.00 84.50 196 THR A O 1
ATOM 1574 N N . ALA A 1 197 ? 8.583 -1.828 20.557 1.00 80.31 197 ALA A N 1
ATOM 1575 C CA . ALA A 1 197 ? 8.146 -0.582 19.952 1.00 80.31 197 ALA A CA 1
ATOM 1576 C C . ALA A 1 197 ? 8.718 0.632 20.694 1.00 80.31 197 ALA A C 1
ATOM 1578 O O . ALA A 1 197 ? 8.695 0.715 21.922 1.00 80.31 197 ALA A O 1
ATOM 1579 N N . SER A 1 198 ? 9.177 1.629 19.936 1.00 78.06 198 SER A N 1
ATOM 1580 C CA . SER A 1 198 ? 9.468 2.942 20.510 1.00 78.06 198 SER A CA 1
ATOM 1581 C C . SER A 1 198 ? 8.168 3.621 20.959 1.00 78.06 198 SER A C 1
ATOM 1583 O O . SER A 1 198 ? 7.090 3.332 20.433 1.00 78.06 198 SER A O 1
ATOM 1585 N N . ARG A 1 199 ? 8.254 4.563 21.910 1.00 71.06 199 ARG A N 1
ATOM 1586 C CA . ARG A 1 199 ? 7.079 5.253 22.490 1.00 71.06 199 ARG A CA 1
ATOM 1587 C C . ARG A 1 199 ? 6.089 5.788 21.446 1.00 71.06 199 ARG A C 1
ATOM 1589 O O . ARG A 1 199 ? 4.890 5.779 21.694 1.00 71.06 199 ARG A O 1
ATOM 1596 N N . ASN A 1 200 ? 6.580 6.214 20.283 1.00 70.25 200 ASN A N 1
ATOM 1597 C CA . ASN A 1 200 ? 5.767 6.833 19.233 1.00 70.25 200 ASN A CA 1
ATOM 1598 C C . ASN A 1 200 ? 5.071 5.822 18.303 1.00 70.25 200 ASN A C 1
ATOM 1600 O O . ASN A 1 200 ? 4.238 6.227 17.499 1.00 70.25 200 ASN A O 1
ATOM 1604 N N . VAL A 1 201 ? 5.410 4.531 18.379 1.00 73.19 201 VAL A N 1
ATOM 1605 C CA . VAL A 1 201 ? 4.859 3.475 17.505 1.00 73.19 201 VAL A CA 1
ATOM 1606 C C . VAL A 1 201 ? 4.199 2.343 18.287 1.00 73.19 201 VAL A C 1
ATOM 1608 O O . VAL A 1 201 ? 3.844 1.322 17.717 1.00 73.19 201 VAL A O 1
ATOM 1611 N N . THR A 1 202 ? 3.994 2.503 19.594 1.00 77.44 202 THR A N 1
ATOM 1612 C CA . THR A 1 202 ? 3.200 1.562 20.402 1.00 77.44 202 THR A CA 1
ATOM 1613 C C . THR A 1 202 ? 1.728 1.577 19.989 1.00 77.44 202 THR A C 1
ATOM 1615 O O . THR A 1 202 ? 1.066 0.548 20.087 1.00 77.44 202 THR A O 1
ATOM 1618 N N . TYR A 1 203 ? 1.245 2.719 19.477 1.00 76.62 203 TYR A N 1
ATOM 1619 C CA . TYR A 1 203 ? -0.141 2.981 19.069 1.00 76.62 203 TYR A CA 1
ATOM 1620 C C . TYR A 1 203 ? -1.173 2.862 20.208 1.00 76.62 203 TYR A C 1
ATOM 1622 O O . TYR A 1 203 ? -2.365 2.714 19.955 1.00 76.62 203 TYR A O 1
ATOM 1630 N N . ILE A 1 204 ? -0.725 2.955 21.464 1.00 78.31 204 ILE A N 1
ATOM 1631 C CA . ILE A 1 204 ? -1.581 2.859 22.660 1.00 78.31 204 ILE A CA 1
ATOM 1632 C C . ILE A 1 204 ? -1.969 4.223 23.241 1.00 78.31 204 ILE A C 1
ATOM 1634 O O . ILE A 1 204 ? -2.683 4.278 24.235 1.00 78.31 204 ILE A O 1
ATOM 1638 N N . SER A 1 205 ? -1.500 5.336 22.672 1.00 78.69 205 SER A N 1
ATOM 1639 C CA . SER A 1 205 ? -1.808 6.664 23.215 1.00 78.69 205 SER A CA 1
ATOM 1640 C C . SER A 1 205 ? -3.290 7.006 23.060 1.00 78.69 205 SER A C 1
ATOM 1642 O O . SER A 1 205 ? -3.940 6.583 22.103 1.00 78.69 205 SER A O 1
ATOM 1644 N N . LYS A 1 206 ? -3.819 7.845 23.958 1.00 77.38 206 LYS A N 1
ATOM 1645 C CA . LYS A 1 206 ? -5.216 8.306 23.896 1.00 77.38 206 LYS A CA 1
ATOM 1646 C C . LYS A 1 206 ? -5.596 8.896 22.535 1.00 77.38 206 LYS A C 1
ATOM 1648 O O . LYS A 1 206 ? -6.698 8.650 22.051 1.00 77.38 206 LYS A O 1
ATOM 1653 N N . THR A 1 207 ? -4.684 9.633 21.905 1.00 81.38 207 THR A N 1
ATOM 1654 C CA . THR A 1 207 ? -4.899 10.234 20.585 1.00 81.38 207 THR A CA 1
ATOM 1655 C C . THR A 1 207 ? -5.078 9.161 19.519 1.00 81.38 207 THR A C 1
ATOM 1657 O O . THR A 1 207 ? -6.088 9.158 18.823 1.00 81.38 207 THR A O 1
ATOM 1660 N N . ILE A 1 208 ? -4.154 8.199 19.449 1.00 81.88 208 ILE A N 1
ATOM 1661 C CA . ILE A 1 208 ? -4.215 7.126 18.454 1.00 81.88 208 ILE A CA 1
ATOM 1662 C C . ILE A 1 208 ? -5.430 6.223 18.696 1.00 81.88 208 ILE A C 1
ATOM 1664 O O . ILE A 1 208 ? -6.119 5.860 17.747 1.00 81.88 208 ILE A O 1
ATOM 1668 N N . GLN A 1 209 ? -5.759 5.916 19.955 1.00 80.31 209 GLN A N 1
ATOM 1669 C CA . GLN A 1 209 ? -6.979 5.176 20.286 1.00 80.31 209 GLN A CA 1
ATOM 1670 C C . GLN A 1 209 ? -8.241 5.892 19.771 1.00 80.31 209 GLN A C 1
ATOM 1672 O O . GLN A 1 209 ? -9.095 5.249 19.165 1.00 80.31 209 GLN A O 1
ATOM 1677 N N . ASN A 1 210 ? -8.355 7.217 19.950 1.00 84.75 210 ASN A N 1
ATOM 1678 C CA . ASN A 1 210 ? -9.482 7.996 19.415 1.00 84.75 210 ASN A CA 1
ATOM 1679 C C . ASN A 1 210 ? -9.560 7.932 17.890 1.00 84.75 210 ASN A C 1
ATOM 1681 O O . ASN A 1 210 ? -10.650 7.782 17.339 1.00 84.75 210 ASN A O 1
ATOM 1685 N N . GLU A 1 211 ? -8.421 8.052 17.209 1.00 87.06 211 GLU A N 1
ATOM 1686 C CA . GLU A 1 211 ? -8.362 7.946 15.750 1.00 87.06 211 GLU A CA 1
ATOM 1687 C C . GLU A 1 211 ? -8.824 6.562 15.282 1.00 87.06 211 GLU A C 1
ATOM 1689 O O . GLU A 1 211 ? -9.641 6.462 14.367 1.00 87.06 211 GLU A O 1
ATOM 1694 N N . MET A 1 212 ? -8.377 5.494 15.952 1.00 86.94 212 MET A N 1
ATOM 1695 C CA . MET A 1 212 ? -8.817 4.133 15.652 1.00 86.94 212 MET A CA 1
ATOM 1696 C C . MET A 1 212 ? -10.319 3.939 15.903 1.00 86.94 212 MET A C 1
ATOM 1698 O O . MET A 1 212 ? -11.003 3.384 15.044 1.00 86.94 212 MET A O 1
ATOM 1702 N N . ILE A 1 213 ? -10.848 4.415 17.038 1.00 86.06 213 ILE A N 1
ATOM 1703 C CA . ILE A 1 213 ? -12.286 4.353 17.358 1.00 86.06 213 ILE A CA 1
ATOM 1704 C C . ILE A 1 213 ? -13.096 5.093 16.291 1.00 86.06 213 ILE A C 1
ATOM 1706 O O . ILE A 1 213 ? -14.073 4.554 15.776 1.00 86.06 213 ILE A O 1
ATOM 1710 N N . THR A 1 214 ? -12.657 6.293 15.910 1.00 89.31 214 THR A N 1
ATOM 1711 C CA . THR A 1 214 ? -13.310 7.106 14.875 1.00 89.31 214 THR A CA 1
ATOM 1712 C C . THR A 1 214 ? -13.307 6.385 13.527 1.00 89.31 214 THR A C 1
ATOM 1714 O O . THR A 1 214 ? -14.335 6.326 12.856 1.00 89.31 214 THR A O 1
ATOM 1717 N N . ALA A 1 215 ? -12.178 5.784 13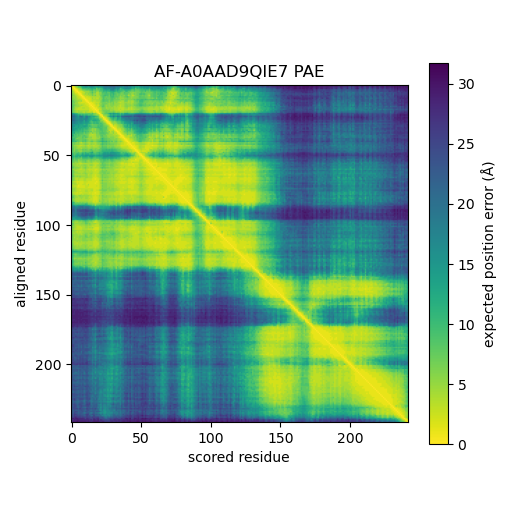.140 1.00 88.25 215 ALA A N 1
ATOM 1718 C CA . ALA A 1 215 ? -12.059 5.037 11.892 1.00 88.25 215 ALA A CA 1
ATOM 1719 C C . ALA A 1 215 ? -12.970 3.797 11.866 1.00 88.25 215 ALA A C 1
ATOM 1721 O O . ALA A 1 215 ? -13.671 3.571 10.878 1.00 88.25 215 ALA A O 1
ATOM 1722 N N . VAL A 1 216 ? -13.002 3.017 12.953 1.00 86.25 216 VAL A N 1
ATOM 1723 C CA . VAL A 1 216 ? -13.907 1.862 13.088 1.00 86.25 216 VAL A CA 1
ATOM 1724 C C . VAL A 1 216 ? -15.364 2.316 13.045 1.00 86.25 216 VAL A C 1
ATOM 1726 O O . VAL A 1 216 ? -16.150 1.746 12.290 1.00 86.25 216 VAL A O 1
ATOM 1729 N N . GLY A 1 217 ? -15.713 3.370 13.789 1.00 87.12 217 GLY A N 1
ATOM 1730 C CA . GLY A 1 217 ? -17.054 3.952 13.797 1.00 87.12 217 GLY A CA 1
ATOM 1731 C C . GLY A 1 217 ? -17.502 4.383 12.402 1.00 87.12 217 GLY A C 1
ATOM 1732 O O . GLY A 1 217 ? -18.586 4.006 11.963 1.00 87.12 217 GLY A O 1
ATOM 1733 N N . ALA A 1 218 ? -16.638 5.070 11.651 1.00 88.81 218 ALA A N 1
ATOM 1734 C CA . ALA A 1 218 ? -16.924 5.471 10.277 1.00 88.81 218 ALA A CA 1
ATOM 1735 C C . ALA A 1 218 ? -17.163 4.267 9.349 1.00 88.81 218 ALA A C 1
ATOM 1737 O O . ALA A 1 218 ? -18.074 4.301 8.525 1.00 88.81 218 ALA A O 1
ATOM 1738 N N . ILE A 1 219 ? -16.379 3.189 9.475 1.00 86.75 219 ILE A N 1
ATOM 1739 C CA . ILE A 1 219 ? -16.578 1.964 8.681 1.00 86.75 219 ILE A CA 1
ATOM 1740 C C . ILE A 1 219 ? -17.931 1.320 9.002 1.00 86.75 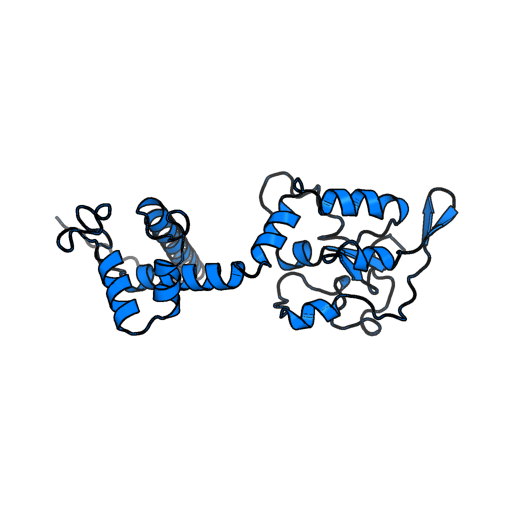219 ILE A C 1
ATOM 1742 O O . ILE A 1 219 ? -18.659 0.956 8.078 1.00 86.75 219 ILE A O 1
ATOM 1746 N N . ILE A 1 220 ? -18.276 1.200 10.288 1.00 87.06 220 ILE A N 1
ATOM 1747 C CA . ILE A 1 220 ? -19.551 0.621 10.732 1.00 87.06 220 ILE A CA 1
ATOM 1748 C C . ILE A 1 220 ? -20.722 1.447 10.189 1.00 87.06 220 ILE A C 1
ATOM 1750 O O . ILE A 1 220 ? -21.602 0.892 9.534 1.00 87.06 220 ILE A O 1
ATOM 1754 N N . VAL A 1 221 ? -20.696 2.770 10.382 1.00 91.00 221 VAL A N 1
ATOM 1755 C CA . VAL A 1 221 ? -21.752 3.680 9.914 1.00 91.00 221 VAL A CA 1
ATOM 1756 C C . VAL A 1 221 ? -21.893 3.636 8.394 1.00 91.00 221 VAL A C 1
ATOM 1758 O O . VAL A 1 221 ? -23.013 3.578 7.892 1.00 91.00 221 VAL A O 1
ATOM 1761 N N . ASN A 1 222 ? -20.788 3.618 7.645 1.00 90.94 222 ASN A N 1
ATOM 1762 C CA . ASN A 1 222 ? -20.830 3.545 6.183 1.00 90.94 222 ASN A CA 1
ATOM 1763 C C . ASN A 1 222 ? -21.417 2.221 5.682 1.00 90.94 222 ASN A C 1
ATOM 1765 O O . ASN A 1 222 ? -22.212 2.224 4.742 1.00 90.94 222 ASN A O 1
ATOM 1769 N N . ASN A 1 223 ? -21.042 1.097 6.301 1.00 90.75 223 ASN A N 1
ATOM 1770 C CA . ASN A 1 223 ? -21.595 -0.209 5.951 1.00 90.75 223 ASN A CA 1
ATOM 1771 C C . ASN A 1 223 ? -23.097 -0.262 6.243 1.00 90.75 223 ASN A C 1
ATOM 1773 O O . ASN A 1 223 ? -23.862 -0.609 5.346 1.00 90.75 223 ASN A O 1
ATOM 1777 N N . LEU A 1 224 ? -23.514 0.180 7.433 1.00 91.94 224 LEU A N 1
ATOM 1778 C CA . LEU A 1 224 ? -24.923 0.243 7.817 1.00 91.94 224 LEU A CA 1
ATOM 1779 C C . LEU A 1 224 ? -25.720 1.173 6.890 1.00 91.94 224 LEU A C 1
ATOM 1781 O O . LEU A 1 224 ? -26.792 0.819 6.415 1.00 91.94 224 LEU A O 1
ATOM 1785 N N . SER A 1 225 ? -25.170 2.344 6.560 1.00 92.75 225 SER A N 1
ATOM 1786 C CA . SER A 1 225 ? -25.805 3.306 5.648 1.00 92.75 225 SER A CA 1
ATOM 1787 C C . SER A 1 225 ? -26.001 2.745 4.240 1.00 92.75 225 SER A C 1
ATOM 1789 O O . SER A 1 225 ? -26.952 3.118 3.552 1.00 92.75 225 SER A O 1
ATOM 1791 N N . ARG A 1 226 ? -25.087 1.882 3.781 1.00 93.75 226 ARG A N 1
ATOM 1792 C CA . ARG A 1 226 ? -25.229 1.174 2.507 1.00 93.75 226 ARG A CA 1
ATOM 1793 C C . ARG A 1 226 ? -26.317 0.108 2.604 1.00 93.75 226 ARG A C 1
ATOM 1795 O O . ARG A 1 226 ? -27.199 0.097 1.759 1.00 93.75 226 ARG A O 1
ATOM 1802 N N . GLU A 1 227 ? -26.299 -0.712 3.651 1.00 94.19 227 GLU A N 1
ATOM 1803 C CA . GLU A 1 227 ? -27.313 -1.752 3.879 1.00 94.19 227 GLU A CA 1
ATOM 1804 C C . GLU A 1 227 ? -28.731 -1.173 3.960 1.00 94.19 227 GLU A C 1
ATOM 1806 O O . GLU A 1 227 ? -29.637 -1.684 3.306 1.00 94.19 227 GLU A O 1
ATOM 1811 N N . ILE A 1 228 ? -28.919 -0.061 4.679 1.00 93.56 228 ILE A N 1
ATOM 1812 C CA . ILE A 1 228 ? -30.212 0.636 4.764 1.00 93.56 228 ILE A CA 1
ATOM 1813 C C . ILE A 1 228 ? -30.661 1.128 3.384 1.00 93.56 228 ILE A C 1
ATOM 1815 O O . ILE A 1 228 ? -31.820 0.954 3.016 1.00 93.56 228 ILE A O 1
ATOM 1819 N N . ARG A 1 229 ? -29.754 1.723 2.603 1.00 92.88 229 ARG A N 1
ATOM 1820 C CA . ARG A 1 229 ? -30.064 2.268 1.273 1.00 92.88 229 ARG A CA 1
ATOM 1821 C C . ARG A 1 229 ? -30.415 1.190 0.252 1.00 92.88 229 ARG A C 1
ATOM 1823 O O . ARG A 1 229 ? -31.256 1.432 -0.607 1.00 92.88 229 ARG A O 1
ATOM 1830 N N . ASP A 1 230 ? -29.765 0.035 0.350 1.00 95.31 230 ASP A N 1
ATOM 1831 C CA . ASP A 1 230 ? -30.011 -1.113 -0.522 1.00 95.31 230 ASP A CA 1
ATOM 1832 C C . ASP A 1 230 ? -31.264 -1.901 -0.085 1.00 95.31 230 ASP A C 1
ATOM 1834 O O . ASP A 1 230 ? -31.808 -2.696 -0.856 1.00 95.31 230 ASP A O 1
ATOM 1838 N N . SER A 1 231 ? -31.751 -1.684 1.142 1.00 94.81 231 SER A N 1
ATOM 1839 C CA . SER A 1 231 ? -32.960 -2.325 1.654 1.00 94.81 231 SER A CA 1
ATOM 1840 C C . SER A 1 231 ? -34.229 -1.712 1.055 1.00 94.81 231 SER A C 1
ATOM 1842 O O . SER A 1 231 ? -34.377 -0.497 0.941 1.00 94.81 231 SER A O 1
ATOM 1844 N N . LYS A 1 232 ? -35.196 -2.566 0.701 1.00 95.75 232 LYS A N 1
ATOM 1845 C CA . LYS A 1 232 ? -36.512 -2.110 0.221 1.00 95.75 232 LYS A CA 1
ATOM 1846 C C . LYS A 1 232 ? -37.358 -1.502 1.347 1.00 95.75 232 LYS A C 1
ATOM 1848 O O . LYS A 1 232 ? -38.166 -0.614 1.096 1.00 95.75 232 LYS A O 1
ATOM 1853 N N . HIS A 1 233 ? -37.193 -2.006 2.567 1.00 93.69 233 HIS A N 1
ATOM 1854 C CA . HIS A 1 233 ? -37.913 -1.558 3.753 1.00 93.69 233 HIS A CA 1
ATOM 1855 C C . HIS A 1 233 ? -36.973 -1.629 4.959 1.00 93.69 233 HIS A C 1
ATOM 1857 O O . HIS A 1 233 ? -36.224 -2.597 5.096 1.00 93.69 233 HIS A O 1
ATOM 1863 N N . PHE A 1 234 ? -37.070 -0.647 5.850 1.00 93.19 234 PHE A N 1
ATOM 1864 C CA . PHE A 1 234 ? -36.413 -0.629 7.154 1.00 93.19 234 PHE A CA 1
ATOM 1865 C C . PHE A 1 234 ? -37.390 -0.071 8.196 1.00 93.19 234 PHE A C 1
ATOM 1867 O O . PHE A 1 234 ? -38.335 0.636 7.849 1.00 93.19 234 PHE A O 1
ATOM 1874 N N . SER A 1 235 ? -37.171 -0.399 9.467 1.00 91.50 235 SER A N 1
ATOM 1875 C CA . SER A 1 235 ? -37.950 0.124 10.592 1.00 91.50 235 SER A CA 1
ATOM 1876 C C . SER A 1 235 ? -37.012 0.835 11.556 1.00 91.50 235 SER A C 1
ATOM 1878 O O . SER A 1 235 ? -35.903 0.358 11.795 1.00 91.50 235 SER A O 1
ATOM 1880 N N . ILE A 1 236 ? -37.457 1.959 12.112 1.00 90.69 236 ILE A N 1
ATOM 1881 C CA . ILE A 1 236 ? -36.740 2.701 13.151 1.00 90.69 236 ILE A CA 1
ATOM 1882 C C . ILE A 1 236 ? -37.518 2.515 14.449 1.00 90.69 236 ILE A C 1
ATOM 1884 O O . ILE A 1 236 ? -38.725 2.742 14.482 1.00 90.69 236 ILE A O 1
ATOM 1888 N N . MET A 1 237 ? -36.828 2.084 15.499 1.00 89.25 237 MET A N 1
ATOM 1889 C CA . MET A 1 237 ? -37.360 2.054 16.855 1.00 89.25 237 MET A CA 1
ATOM 1890 C C . MET A 1 237 ? -36.692 3.195 17.616 1.00 89.25 237 MET A C 1
ATOM 1892 O O . MET A 1 237 ? -35.466 3.294 17.603 1.00 89.25 237 MET A O 1
ATOM 1896 N N . SER A 1 238 ? -37.495 4.075 18.203 1.00 89.06 238 SER A N 1
ATOM 1897 C CA . SER A 1 238 ? -37.022 5.153 19.068 1.00 89.06 238 SER A CA 1
ATOM 1898 C C . SER A 1 238 ? -37.443 4.821 20.488 1.00 89.06 238 SER A C 1
ATOM 1900 O O . SER A 1 238 ? -38.585 4.414 20.692 1.00 89.06 238 SER A O 1
ATOM 1902 N N . ASP A 1 239 ? -36.526 4.985 21.430 1.00 87.62 239 ASP A N 1
ATOM 1903 C CA . ASP A 1 239 ? -36.800 4.899 22.860 1.00 87.62 239 ASP A CA 1
ATOM 1904 C C . ASP A 1 239 ? -36.645 6.307 23.442 1.00 87.62 239 ASP A C 1
ATOM 1906 O O . ASP A 1 239 ? -35.664 6.992 23.136 1.00 87.62 239 ASP A O 1
ATOM 1910 N N . GLU A 1 240 ? -37.641 6.768 24.193 1.00 82.56 240 GLU A N 1
ATOM 1911 C CA . GLU A 1 240 ? -37.614 8.066 24.868 1.00 82.56 240 GLU A CA 1
ATOM 1912 C C . GLU A 1 240 ? -37.387 7.815 26.361 1.00 82.56 240 GLU A C 1
ATOM 1914 O O . GLU A 1 240 ? -38.296 7.390 27.072 1.00 82.56 240 GLU A O 1
ATOM 1919 N N . GLU A 1 241 ? -36.169 8.071 26.841 1.00 72.81 241 GLU A N 1
ATOM 1920 C CA . GLU A 1 241 ? -35.910 8.178 28.279 1.00 72.81 241 GLU A CA 1
ATOM 1921 C C . GLU A 1 241 ? -36.346 9.575 28.752 1.00 72.81 241 GLU A C 1
ATOM 1923 O O . GLU A 1 241 ? -35.831 10.587 28.268 1.00 72.81 241 GLU A O 1
ATOM 1928 N N . ALA A 1 242 ? -37.328 9.613 29.660 1.00 54.38 242 ALA A N 1
ATOM 1929 C CA . ALA A 1 242 ? -37.860 10.821 30.299 1.00 54.38 242 ALA A CA 1
ATOM 1930 C C . ALA A 1 242 ? -37.061 11.233 31.544 1.00 54.38 242 ALA A C 1
ATOM 1932 O O . ALA A 1 242 ? -36.616 10.329 32.290 1.00 54.38 242 ALA A O 1
#

pLDDT: mean 78.04, std 12.37, range [42.47, 95.75]